Protein AF-A0AAX3NYR0-F1 (afdb_monomer_lite)

Structure (mmCIF, N/CA/C/O backbone):
data_AF-A0AAX3NYR0-F1
#
_entry.id   AF-A0AAX3NYR0-F1
#
loop_
_atom_site.group_PDB
_atom_site.id
_atom_site.type_symbol
_atom_site.label_atom_id
_atom_site.label_alt_id
_atom_site.label_comp_id
_atom_site.label_asym_id
_atom_site.label_entity_id
_atom_site.label_seq_id
_atom_site.pdbx_PDB_ins_code
_atom_site.Cartn_x
_atom_site.Cartn_y
_atom_site.Cartn_z
_atom_site.occupancy
_atom_site.B_iso_or_equiv
_atom_site.auth_seq_id
_atom_site.auth_comp_id
_atom_site.auth_asym_id
_atom_site.auth_atom_id
_atom_site.pdbx_PDB_model_num
ATOM 1 N N . MET A 1 1 ? -7.496 -9.250 -0.022 1.00 93.50 1 MET A N 1
ATOM 2 C CA . MET A 1 1 ? -6.910 -8.262 -0.955 1.00 93.50 1 MET A CA 1
ATOM 3 C C . MET A 1 1 ? -5.524 -8.670 -1.446 1.00 93.50 1 MET A C 1
ATOM 5 O O . MET A 1 1 ? -5.339 -8.700 -2.654 1.00 93.50 1 MET A O 1
ATOM 9 N N . TYR A 1 2 ? -4.588 -9.037 -0.561 1.00 95.50 2 TYR A N 1
ATOM 10 C CA . TYR A 1 2 ? -3.210 -9.423 -0.921 1.00 95.50 2 TYR A CA 1
ATOM 11 C C . TYR A 1 2 ? -3.112 -10.359 -2.140 1.00 95.50 2 TYR A C 1
ATOM 13 O O . TYR A 1 2 ? -2.572 -9.967 -3.167 1.00 95.50 2 TYR A O 1
ATOM 21 N N . LYS A 1 3 ? -3.746 -11.542 -2.082 1.00 94.56 3 LYS A N 1
ATOM 22 C CA . LYS A 1 3 ? -3.729 -12.529 -3.182 1.00 94.56 3 LYS A CA 1
ATOM 23 C C . LYS A 1 3 ? -4.285 -11.996 -4.510 1.00 94.56 3 LYS A C 1
ATOM 25 O O . LYS A 1 3 ? -3.825 -12.395 -5.574 1.00 94.56 3 LYS A O 1
ATOM 30 N N . LEU A 1 4 ? -5.270 -11.090 -4.460 1.00 94.69 4 LEU A N 1
ATOM 31 C CA . LEU A 1 4 ? -5.813 -10.460 -5.667 1.00 94.69 4 LEU A CA 1
ATOM 32 C C . LEU A 1 4 ? -4.775 -9.524 -6.290 1.00 94.69 4 LEU A C 1
ATOM 34 O O . LEU A 1 4 ? -4.538 -9.601 -7.489 1.00 94.69 4 LEU A O 1
ATOM 38 N N . LEU A 1 5 ? -4.133 -8.674 -5.485 1.00 96.44 5 LEU A N 1
ATOM 39 C CA . LEU A 1 5 ? -3.075 -7.779 -5.960 1.00 96.44 5 LEU A CA 1
ATOM 40 C C . LEU A 1 5 ? -1.870 -8.573 -6.478 1.00 96.44 5 LEU A C 1
ATOM 42 O O . LEU A 1 5 ? -1.373 -8.272 -7.557 1.00 96.44 5 LEU A O 1
ATOM 46 N N . GLU A 1 6 ? -1.465 -9.634 -5.782 1.00 96.50 6 GLU A N 1
ATOM 47 C CA . GLU A 1 6 ? -0.381 -10.524 -6.208 1.00 96.50 6 GLU A CA 1
ATOM 48 C C . GLU A 1 6 ? -0.674 -11.172 -7.573 1.00 96.50 6 GLU A C 1
ATOM 50 O O . GLU A 1 6 ? 0.165 -11.163 -8.473 1.00 96.50 6 GLU A O 1
ATOM 55 N N . SER A 1 7 ? -1.894 -11.682 -7.771 1.00 96.25 7 SER A N 1
ATOM 56 C CA . SER A 1 7 ? -2.335 -12.226 -9.061 1.00 96.25 7 SER A CA 1
ATOM 57 C C . SER A 1 7 ? -2.309 -11.170 -10.174 1.00 96.25 7 SER A C 1
ATOM 59 O O . SER A 1 7 ? -1.927 -11.472 -11.309 1.00 96.25 7 SER A O 1
ATOM 61 N N . ARG A 1 8 ? -2.654 -9.915 -9.861 1.00 95.25 8 ARG A N 1
ATOM 62 C CA . ARG A 1 8 ? -2.590 -8.800 -10.819 1.00 95.25 8 ARG A CA 1
ATOM 63 C C . ARG A 1 8 ? -1.154 -8.430 -11.182 1.00 95.25 8 ARG A C 1
ATOM 65 O O . ARG A 1 8 ? -0.910 -8.157 -12.351 1.00 95.25 8 ARG A O 1
ATOM 72 N N . ILE A 1 9 ? -0.213 -8.497 -10.237 1.00 96.12 9 ILE A N 1
ATOM 73 C CA . ILE A 1 9 ? 1.223 -8.321 -10.516 1.00 96.12 9 ILE A CA 1
ATOM 74 C C . ILE A 1 9 ? 1.696 -9.398 -11.493 1.00 96.12 9 ILE A C 1
ATOM 76 O O . ILE A 1 9 ? 2.230 -9.065 -12.545 1.00 96.12 9 ILE A O 1
ATOM 80 N N . LYS A 1 10 ? 1.407 -10.675 -11.209 1.00 96.19 10 LYS A N 1
ATOM 81 C CA . LYS A 1 10 ? 1.767 -11.800 -12.094 1.00 96.19 10 LYS A CA 1
ATOM 82 C C . LYS A 1 10 ? 1.176 -11.650 -13.499 1.00 96.19 10 LYS A C 1
ATOM 84 O O . LYS A 1 10 ? 1.835 -11.962 -14.479 1.00 96.19 10 LYS A O 1
ATOM 89 N N . SER A 1 11 ? -0.051 -11.140 -13.602 1.00 95.12 11 SER A N 1
ATOM 90 C CA . SER A 1 11 ? -0.686 -10.871 -14.901 1.00 95.12 11 SER A CA 1
ATOM 91 C C . SER A 1 11 ? 0.006 -9.729 -15.656 1.00 95.12 11 SER A C 1
ATOM 93 O O . SER A 1 11 ? 0.155 -9.799 -16.870 1.00 95.12 11 SER A O 1
ATOM 95 N N . ALA A 1 12 ? 0.434 -8.676 -14.951 1.00 94.31 12 ALA A N 1
ATOM 96 C CA . ALA A 1 12 ? 1.157 -7.557 -15.551 1.00 94.31 12 ALA A CA 1
ATOM 97 C C . ALA A 1 12 ? 2.555 -7.969 -16.041 1.00 94.31 12 ALA A C 1
ATOM 99 O O . ALA A 1 12 ? 2.975 -7.523 -17.100 1.00 94.31 12 ALA A O 1
ATOM 100 N N . GLU A 1 13 ? 3.242 -8.863 -15.322 1.00 93.38 13 GLU A N 1
ATOM 101 C CA . GLU A 1 13 ? 4.542 -9.428 -15.726 1.00 93.38 13 GLU A CA 1
ATOM 102 C C . GLU A 1 13 ? 4.486 -10.201 -17.055 1.00 93.38 13 GLU A C 1
ATOM 104 O O . GLU A 1 13 ? 5.500 -10.334 -17.731 1.00 93.38 13 GLU A O 1
ATOM 109 N N . GLN A 1 14 ? 3.310 -10.704 -17.439 1.00 94.00 14 GLN A N 1
ATOM 110 C CA . GLN A 1 14 ? 3.104 -11.455 -18.683 1.00 94.00 14 GLN A CA 1
ATOM 111 C C . GLN A 1 14 ? 2.828 -10.557 -19.899 1.00 94.00 14 GLN A C 1
ATOM 113 O O . GLN A 1 14 ? 2.676 -11.059 -21.017 1.00 94.00 14 GLN A O 1
ATOM 118 N N . LEU A 1 15 ? 2.728 -9.238 -19.710 1.00 92.19 15 LEU A N 1
ATOM 119 C CA . LEU A 1 15 ? 2.535 -8.303 -20.812 1.00 92.19 15 LEU A CA 1
ATOM 120 C C . LEU A 1 15 ? 3.812 -8.223 -21.658 1.00 92.19 15 LEU A C 1
ATOM 122 O O . LEU A 1 15 ? 4.920 -8.118 -21.141 1.00 92.19 15 LEU A O 1
ATOM 126 N N . LYS A 1 16 ? 3.639 -8.268 -22.983 1.00 88.62 16 LYS A N 1
ATOM 127 C CA . LYS A 1 16 ? 4.758 -8.279 -23.940 1.00 88.62 16 LYS A CA 1
ATOM 128 C C . LYS A 1 16 ? 5.472 -6.933 -24.052 1.00 88.62 16 LYS A C 1
ATOM 130 O O . LYS A 1 16 ? 6.649 -6.897 -24.384 1.00 88.62 16 LYS A O 1
ATOM 135 N N . ASP A 1 17 ? 4.738 -5.849 -23.828 1.00 88.94 17 ASP A N 1
ATOM 136 C CA . ASP A 1 17 ? 5.236 -4.487 -23.980 1.00 88.94 17 ASP A CA 1
ATOM 137 C C . ASP A 1 17 ? 5.644 -3.910 -22.610 1.00 88.94 17 ASP A C 1
ATOM 139 O O . ASP A 1 17 ? 4.773 -3.755 -21.741 1.00 88.94 17 ASP A O 1
ATOM 143 N N . PRO A 1 18 ? 6.931 -3.553 -22.417 1.00 89.12 18 PRO A N 1
ATOM 144 C CA . PRO A 1 18 ? 7.436 -2.938 -21.192 1.00 89.12 18 PRO A CA 1
ATOM 145 C C . PRO A 1 18 ? 6.637 -1.717 -20.726 1.00 89.12 18 PRO A C 1
ATOM 147 O O . PRO A 1 18 ? 6.380 -1.574 -19.529 1.00 89.12 18 PRO A O 1
ATOM 150 N N . ILE A 1 19 ? 6.177 -0.860 -21.641 1.00 87.56 19 ILE A N 1
ATOM 151 C CA . ILE A 1 19 ? 5.423 0.352 -21.292 1.00 87.56 19 ILE A CA 1
ATOM 152 C C . ILE A 1 19 ? 4.072 -0.027 -20.682 1.00 87.56 19 ILE A C 1
ATOM 154 O O . ILE A 1 19 ? 3.654 0.533 -19.661 1.00 87.56 19 ILE A O 1
ATOM 158 N N . HIS A 1 20 ? 3.387 -1.010 -21.270 1.00 88.88 20 HIS A N 1
ATOM 159 C CA . HIS A 1 20 ? 2.132 -1.526 -20.730 1.00 88.88 20 HIS A CA 1
ATOM 160 C C . HIS A 1 20 ? 2.330 -2.193 -19.367 1.00 88.88 20 HIS A C 1
ATOM 162 O O . HIS A 1 20 ? 1.517 -1.961 -18.466 1.00 88.88 20 HIS A O 1
ATOM 168 N N . THR A 1 21 ? 3.423 -2.938 -19.178 1.00 91.75 21 THR A N 1
ATOM 169 C CA . THR A 1 21 ? 3.802 -3.503 -17.876 1.00 91.75 21 THR A CA 1
ATOM 170 C C . THR A 1 21 ? 3.946 -2.407 -16.831 1.00 91.75 21 THR A C 1
ATOM 172 O O . THR A 1 21 ? 3.279 -2.456 -15.798 1.00 91.75 21 THR A O 1
ATOM 175 N N . ARG A 1 22 ? 4.730 -1.361 -17.104 1.00 89.25 22 ARG A N 1
ATOM 176 C CA . ARG A 1 22 ? 4.949 -0.263 -16.149 1.00 89.25 22 ARG A CA 1
ATOM 177 C C . ARG A 1 22 ? 3.658 0.472 -15.816 1.00 89.25 22 ARG A C 1
ATOM 179 O O . ARG A 1 22 ? 3.344 0.666 -14.643 1.00 89.25 22 ARG A O 1
ATOM 186 N N . ARG A 1 23 ? 2.836 0.799 -16.818 1.00 88.94 23 ARG A N 1
ATOM 187 C CA . ARG A 1 23 ? 1.512 1.415 -16.603 1.00 88.94 23 ARG A CA 1
ATOM 188 C C . ARG A 1 23 ? 0.606 0.546 -15.728 1.00 88.94 23 ARG A C 1
ATOM 190 O O . ARG A 1 23 ? -0.057 1.071 -14.830 1.00 88.94 23 ARG A O 1
ATOM 197 N N . ALA A 1 24 ? 0.584 -0.766 -15.959 1.00 92.19 24 ALA A N 1
ATOM 198 C CA . ALA A 1 24 ? -0.190 -1.702 -15.151 1.00 92.19 24 ALA A CA 1
ATOM 199 C C . ALA A 1 24 ? 0.324 -1.757 -13.705 1.00 92.19 24 ALA A C 1
ATOM 201 O O . ALA A 1 24 ? -0.469 -1.630 -12.769 1.00 92.19 24 ALA A O 1
ATOM 202 N N . ILE A 1 25 ? 1.640 -1.864 -13.513 1.00 93.94 25 ILE A N 1
ATOM 203 C CA . ILE A 1 25 ? 2.283 -1.896 -12.195 1.00 93.94 25 ILE A CA 1
ATOM 204 C C . ILE A 1 25 ? 2.021 -0.606 -11.416 1.00 93.94 25 ILE A C 1
ATOM 206 O O . ILE A 1 25 ? 1.636 -0.673 -10.250 1.00 93.94 25 ILE A O 1
ATOM 210 N N . LEU A 1 26 ? 2.094 0.560 -12.058 1.00 90.94 26 LEU A N 1
ATOM 211 C CA . LEU A 1 26 ? 1.726 1.836 -11.439 1.00 90.94 26 LEU A CA 1
ATOM 212 C C . LEU A 1 26 ? 0.252 1.897 -11.027 1.00 90.94 26 LEU A C 1
ATOM 214 O O . LEU A 1 26 ? -0.086 2.412 -9.957 1.00 90.94 26 LEU A O 1
ATOM 218 N N . GLY A 1 27 ? -0.641 1.356 -11.856 1.00 91.19 27 GLY A N 1
ATOM 219 C CA . GLY A 1 27 ? -2.051 1.215 -11.508 1.00 91.19 27 GLY A CA 1
ATOM 220 C C . GLY A 1 27 ? -2.244 0.359 -10.254 1.00 91.19 27 GLY A C 1
ATOM 221 O O . GLY A 1 27 ? -2.955 0.766 -9.333 1.00 91.19 27 GLY A O 1
ATOM 222 N N . ILE A 1 28 ? -1.575 -0.794 -10.187 1.00 95.25 28 ILE A N 1
ATOM 223 C CA . ILE A 1 28 ? -1.655 -1.716 -9.046 1.00 95.25 28 ILE A CA 1
ATOM 224 C C . ILE A 1 28 ? -1.028 -1.091 -7.792 1.00 95.25 28 ILE A C 1
ATOM 226 O O . ILE A 1 28 ? -1.615 -1.200 -6.718 1.00 95.25 28 ILE A O 1
ATOM 230 N N . TYR A 1 29 ? 0.094 -0.380 -7.922 1.00 95.12 29 TYR A N 1
ATOM 231 C CA . TYR A 1 29 ? 0.724 0.386 -6.844 1.00 95.12 29 TYR A CA 1
ATOM 232 C C . TYR A 1 29 ? -0.262 1.359 -6.191 1.00 95.12 29 TYR A C 1
ATOM 234 O O . TYR A 1 29 ? -0.474 1.313 -4.978 1.00 95.12 29 TYR A O 1
ATOM 242 N N . ARG A 1 30 ? -0.939 2.187 -6.996 1.00 92.25 30 ARG A N 1
ATOM 243 C CA . ARG A 1 30 ? -1.924 3.155 -6.486 1.00 92.25 30 ARG A CA 1
ATOM 244 C C . ARG A 1 30 ? -3.084 2.475 -5.782 1.00 92.25 30 ARG A C 1
ATOM 246 O O . ARG A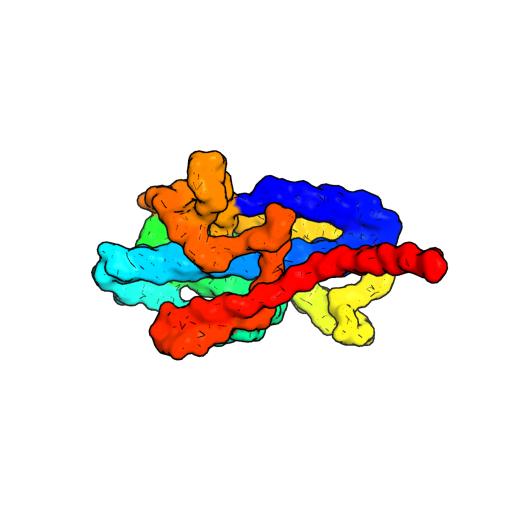 1 30 ? -3.513 2.932 -4.727 1.00 92.25 30 ARG A O 1
ATOM 253 N N . ILE A 1 31 ? -3.584 1.382 -6.351 1.00 93.50 31 ILE A N 1
ATOM 254 C CA . ILE A 1 31 ? -4.652 0.593 -5.736 1.00 93.50 31 ILE A CA 1
ATOM 255 C C . ILE A 1 31 ? -4.184 0.041 -4.384 1.00 93.50 31 ILE A C 1
ATOM 257 O O . ILE A 1 31 ? -4.881 0.220 -3.389 1.00 93.50 31 ILE A O 1
ATOM 261 N N . ALA A 1 32 ? -3.007 -0.581 -4.323 1.00 96.19 32 ALA A N 1
ATOM 262 C CA . ALA A 1 32 ? -2.463 -1.154 -3.096 1.00 96.19 32 ALA A CA 1
ATOM 263 C C . ALA A 1 32 ? -2.316 -0.094 -1.992 1.00 96.19 32 ALA A C 1
ATOM 265 O O . ALA A 1 32 ? -2.846 -0.279 -0.896 1.00 96.19 32 ALA A O 1
ATOM 266 N N . MET A 1 33 ? -1.692 1.045 -2.312 1.00 95.19 33 MET A N 1
ATOM 267 C CA . MET A 1 33 ? -1.517 2.171 -1.389 1.00 95.19 33 MET A CA 1
ATOM 268 C C . MET A 1 33 ? -2.854 2.708 -0.877 1.00 95.19 33 MET A C 1
ATOM 270 O O . MET A 1 33 ? -3.041 2.879 0.324 1.00 95.19 33 MET A O 1
ATOM 274 N N . GLN A 1 34 ? -3.816 2.950 -1.768 1.00 92.81 34 GLN A N 1
ATOM 275 C CA . GLN A 1 34 ? -5.106 3.498 -1.358 1.00 92.81 34 GLN A CA 1
ATOM 276 C C . GLN A 1 34 ? -5.912 2.522 -0.503 1.00 92.81 34 GLN A C 1
ATOM 278 O O . GLN A 1 34 ? -6.525 2.947 0.472 1.00 92.81 34 GLN A O 1
ATOM 283 N N . HIS A 1 35 ? -5.922 1.230 -0.845 1.00 93.88 35 HIS A N 1
ATOM 284 C CA . HIS A 1 35 ? -6.615 0.216 -0.044 1.00 93.88 35 HIS A CA 1
ATOM 285 C C . HIS A 1 35 ? -5.993 0.102 1.347 1.00 93.88 35 HIS A C 1
ATOM 287 O O . HIS A 1 35 ? -6.734 0.084 2.323 1.00 93.88 35 HIS A O 1
ATOM 293 N N . ALA A 1 36 ? -4.663 0.114 1.445 1.00 95.19 36 ALA A N 1
ATOM 294 C CA . ALA A 1 36 ? -3.952 0.142 2.720 1.00 95.19 36 ALA A CA 1
ATOM 295 C C . ALA A 1 36 ? -4.304 1.381 3.561 1.00 95.19 36 ALA A C 1
ATOM 297 O O . ALA A 1 36 ? -4.742 1.234 4.702 1.00 95.19 36 ALA A O 1
ATOM 298 N N . CYS A 1 37 ? -4.191 2.589 2.995 1.00 94.06 37 CYS A N 1
ATOM 299 C CA . CYS A 1 37 ? -4.513 3.825 3.712 1.00 94.06 37 CYS A CA 1
ATOM 300 C C . CYS A 1 37 ? -5.974 3.850 4.178 1.00 94.06 37 CYS A C 1
ATOM 302 O O . CYS A 1 37 ? -6.250 4.157 5.332 1.00 94.06 37 CYS A O 1
ATOM 304 N N . ILE A 1 38 ? -6.917 3.486 3.305 1.00 91.56 38 ILE A N 1
ATOM 305 C CA . ILE A 1 38 ? -8.347 3.476 3.634 1.00 91.56 38 ILE A CA 1
ATOM 306 C C . ILE A 1 38 ? -8.655 2.464 4.739 1.00 91.56 38 ILE A C 1
ATOM 308 O O . ILE A 1 38 ? -9.362 2.803 5.686 1.00 91.56 38 ILE A O 1
ATOM 312 N N . SER A 1 39 ? -8.133 1.239 4.637 1.00 93.31 39 SER A N 1
ATOM 313 C CA . SER A 1 39 ? -8.353 0.209 5.655 1.00 93.31 39 SER A CA 1
ATOM 314 C C . SER A 1 39 ? -7.789 0.617 7.010 1.00 93.31 39 SER A C 1
ATOM 316 O O . SER A 1 39 ? -8.472 0.464 8.022 1.00 93.31 39 SER A O 1
ATOM 318 N N . LEU A 1 40 ? -6.580 1.179 7.033 1.00 92.31 40 LEU A N 1
ATOM 319 C CA . LEU A 1 40 ? -5.948 1.621 8.270 1.00 92.31 40 LEU A CA 1
ATOM 320 C C . LEU A 1 40 ? -6.667 2.835 8.875 1.00 92.31 40 LEU A C 1
ATOM 322 O O . LEU A 1 40 ? -6.937 2.853 10.073 1.00 92.31 40 LEU A O 1
ATOM 326 N N . GLY A 1 41 ? -7.053 3.812 8.050 1.00 90.19 41 GLY A N 1
ATOM 327 C CA . GLY A 1 41 ? -7.813 4.984 8.486 1.00 90.19 41 GLY A CA 1
ATOM 328 C C . GLY A 1 41 ? -9.191 4.635 9.046 1.00 90.19 41 GLY A C 1
ATOM 329 O O . GLY A 1 41 ? -9.582 5.167 10.083 1.00 90.19 41 GLY A O 1
ATOM 330 N N . GLU A 1 42 ? -9.916 3.714 8.410 1.00 89.94 42 GLU A N 1
ATOM 331 C CA . GLU A 1 42 ? -11.208 3.252 8.926 1.00 89.94 42 GLU A CA 1
ATOM 332 C C . GLU A 1 42 ? -11.059 2.509 10.258 1.00 89.94 42 GLU A C 1
ATOM 334 O O . GLU A 1 42 ? -11.847 2.736 11.178 1.00 89.94 42 GLU A O 1
ATOM 339 N N . TRP A 1 43 ? -10.024 1.677 10.395 1.00 90.12 43 TRP A N 1
ATOM 340 C CA . TRP A 1 43 ? -9.738 1.012 11.662 1.00 90.12 43 TRP A CA 1
ATOM 341 C C . TRP A 1 43 ? -9.429 2.016 12.781 1.00 90.12 43 TRP A C 1
ATOM 343 O O . TRP A 1 43 ? -10.006 1.900 13.860 1.00 90.12 43 TRP A O 1
ATOM 353 N N . ILE A 1 44 ? -8.601 3.036 12.519 1.00 88.31 44 ILE A N 1
ATOM 354 C CA . ILE A 1 44 ? -8.285 4.092 13.497 1.00 88.31 44 ILE A CA 1
ATOM 355 C C . ILE A 1 44 ? -9.558 4.798 13.972 1.00 88.31 44 ILE A C 1
ATOM 357 O O . ILE A 1 44 ? -9.768 4.952 15.173 1.00 88.31 44 ILE A O 1
ATOM 361 N N . ILE A 1 45 ? -10.436 5.188 13.043 1.00 86.00 45 ILE A N 1
ATOM 362 C CA . ILE A 1 45 ? -11.708 5.844 13.381 1.00 86.00 45 ILE A CA 1
ATOM 363 C C . ILE A 1 45 ? -12.560 4.935 14.271 1.00 86.00 45 ILE A C 1
ATOM 365 O O . ILE A 1 45 ? -13.105 5.398 15.272 1.00 86.00 45 ILE A O 1
ATOM 369 N N . SER A 1 46 ? -12.657 3.646 13.937 1.00 84.69 46 SER A N 1
ATOM 370 C CA . SER A 1 46 ? -13.407 2.689 14.752 1.00 84.69 46 SER A CA 1
ATOM 371 C C . SER A 1 46 ? -12.797 2.504 16.143 1.00 84.69 46 SER A C 1
ATOM 373 O O . SER A 1 46 ? -13.543 2.394 17.112 1.00 84.69 46 SER A O 1
ATOM 375 N N . ALA A 1 47 ? -11.468 2.466 16.259 1.00 83.88 47 ALA A N 1
ATOM 376 C CA . ALA A 1 47 ? -10.780 2.320 17.540 1.00 83.88 47 ALA A CA 1
ATOM 377 C C . ALA A 1 47 ? -11.033 3.531 18.452 1.00 83.88 47 ALA A C 1
ATOM 379 O O . ALA A 1 47 ? -11.393 3.359 19.613 1.00 83.88 47 ALA A O 1
ATOM 380 N N . LEU A 1 48 ? -10.946 4.748 17.908 1.00 81.81 48 LEU A N 1
ATOM 381 C CA . LEU A 1 48 ? -11.206 5.989 18.648 1.00 81.81 48 LEU A CA 1
ATOM 382 C C . LEU A 1 48 ? -12.669 6.128 19.094 1.00 81.81 48 LEU A C 1
ATOM 384 O O . LEU A 1 48 ? -12.946 6.704 20.141 1.00 81.81 48 LEU A O 1
ATOM 388 N N . GLN A 1 49 ? -13.617 5.600 18.315 1.00 80.44 49 GLN A N 1
ATOM 389 C CA . GLN A 1 49 ? -15.036 5.603 18.689 1.00 80.44 49 GLN A CA 1
ATOM 390 C C . GLN A 1 49 ? -15.350 4.637 19.834 1.00 80.44 49 GLN A C 1
ATOM 392 O O . GLN A 1 49 ? -16.211 4.936 20.661 1.00 80.44 49 GLN A O 1
ATOM 397 N N . ASN A 1 50 ? -14.668 3.492 19.873 1.00 77.25 50 ASN A N 1
ATOM 398 C CA . ASN A 1 50 ? -14.914 2.447 20.865 1.00 77.25 50 ASN A CA 1
ATOM 399 C C . ASN A 1 50 ? -14.154 2.683 22.179 1.00 77.25 50 ASN A C 1
ATOM 401 O O . ASN A 1 50 ? -14.596 2.215 23.224 1.00 77.25 50 ASN A O 1
ATOM 405 N N . GLU A 1 51 ? -13.040 3.415 22.143 1.00 71.44 51 GLU A N 1
ATOM 406 C CA . GLU A 1 51 ? -12.163 3.640 23.293 1.00 71.44 51 GLU A CA 1
ATOM 407 C C . GLU A 1 51 ? -11.870 5.138 23.450 1.00 71.44 51 GLU A C 1
ATOM 409 O O . GLU A 1 51 ? -10.867 5.650 22.951 1.00 71.44 51 GLU A O 1
ATOM 414 N N . LYS A 1 52 ? -12.771 5.852 24.143 1.00 62.72 52 LYS A N 1
ATOM 415 C CA . LYS A 1 52 ? -12.719 7.321 24.292 1.00 62.72 52 LYS A CA 1
ATOM 416 C C . LYS A 1 52 ? -11.377 7.828 24.833 1.00 62.72 52 LYS A C 1
ATOM 418 O O . LYS A 1 52 ? -10.906 8.868 24.373 1.00 62.72 52 LYS A O 1
ATOM 423 N N . ASP A 1 53 ? -10.740 7.059 25.712 1.00 68.88 53 ASP A N 1
ATOM 424 C CA . ASP A 1 53 ? -9.467 7.396 26.363 1.00 68.88 53 ASP A CA 1
ATOM 425 C C . ASP A 1 53 ? -8.267 7.383 25.396 1.00 68.88 53 ASP A C 1
ATOM 427 O O . ASP A 1 53 ? -7.205 7.916 25.704 1.00 68.88 53 ASP A O 1
ATOM 431 N N . LYS A 1 54 ? -8.418 6.815 24.191 1.00 68.81 54 LYS A N 1
ATOM 432 C CA . LYS A 1 54 ? -7.369 6.814 23.156 1.00 68.81 54 LYS A CA 1
ATOM 433 C C . LYS A 1 54 ? -7.336 8.088 22.314 1.00 68.81 54 LYS A C 1
ATOM 435 O O . LYS A 1 54 ? -6.435 8.237 21.490 1.00 68.81 54 LYS A O 1
ATOM 440 N N . SER A 1 55 ? -8.289 9.001 22.510 1.00 68.06 55 SER A N 1
ATOM 441 C CA . SER A 1 55 ? -8.366 10.261 21.758 1.00 68.06 55 SER A CA 1
ATOM 442 C C . SER A 1 55 ? -7.108 11.114 21.933 1.00 68.06 55 SER A C 1
ATOM 444 O O . SER A 1 55 ? -6.618 11.673 20.955 1.00 68.06 55 SER A O 1
ATOM 446 N N . ASP A 1 56 ? -6.535 11.129 23.137 1.00 68.19 56 ASP A N 1
ATOM 447 C CA . ASP A 1 56 ? -5.328 11.903 23.457 1.00 68.19 56 ASP A CA 1
ATOM 448 C C . ASP A 1 56 ? -4.047 11.288 22.864 1.00 68.19 56 ASP A C 1
ATOM 450 O O . ASP A 1 56 ? -3.041 11.972 22.689 1.00 68.19 56 ASP A O 1
ATOM 454 N N . LEU A 1 57 ? -4.084 9.999 22.506 1.00 69.75 57 LEU A N 1
ATOM 455 C CA . LEU A 1 57 ? -2.972 9.278 21.876 1.00 69.75 57 LEU A CA 1
ATOM 456 C C . LEU A 1 57 ? -2.975 9.419 20.345 1.00 69.75 57 LEU A C 1
ATOM 458 O O . LEU A 1 57 ? -2.029 9.008 19.670 1.00 69.75 57 LEU A O 1
ATOM 462 N N . TYR A 1 58 ? -4.038 9.982 19.768 1.00 74.81 58 TYR A N 1
ATOM 463 C CA . TYR A 1 58 ? -4.165 10.123 18.327 1.00 74.81 58 TYR A CA 1
ATOM 464 C C . TYR A 1 58 ? -3.264 11.236 17.783 1.00 74.81 58 TYR A C 1
ATOM 466 O O . TYR A 1 58 ? -3.442 12.421 18.061 1.00 74.81 58 TYR A O 1
ATOM 474 N N . THR A 1 59 ? -2.332 10.864 16.907 1.00 71.19 59 THR A N 1
ATOM 475 C CA . THR A 1 59 ? -1.591 11.834 16.098 1.00 71.19 59 THR A CA 1
ATOM 476 C C . THR A 1 59 ? -2.444 12.270 14.913 1.00 71.19 59 THR A C 1
ATOM 478 O O . THR A 1 59 ? -2.948 11.433 14.160 1.00 71.19 59 THR A O 1
ATOM 481 N N . ASN A 1 60 ? -2.599 13.585 14.739 1.00 72.25 60 ASN A N 1
ATOM 482 C CA . ASN A 1 60 ? -3.460 14.145 13.706 1.00 72.25 60 ASN A CA 1
ATOM 483 C C . ASN A 1 60 ? -2.967 13.758 12.300 1.00 72.25 60 ASN A C 1
ATOM 485 O O . ASN A 1 60 ? -1.885 14.163 11.872 1.00 72.25 60 ASN A O 1
ATOM 489 N N . VAL A 1 61 ? -3.773 12.975 11.584 1.00 75.25 61 VAL A N 1
ATOM 490 C CA . VAL A 1 61 ? -3.532 12.606 10.186 1.00 75.25 61 VAL A CA 1
ATOM 491 C C . VAL A 1 61 ? -4.071 13.704 9.281 1.00 75.25 61 VAL A C 1
ATOM 493 O O . VAL A 1 61 ? -5.223 14.130 9.416 1.00 75.25 61 VAL A O 1
ATOM 496 N N . ASP A 1 62 ? -3.271 14.131 8.307 1.00 73.75 62 ASP A N 1
ATOM 497 C CA . ASP A 1 62 ? -3.723 15.106 7.322 1.00 73.75 62 ASP A CA 1
ATOM 498 C C . ASP A 1 62 ? -4.732 14.462 6.361 1.00 73.75 62 ASP A C 1
ATOM 500 O O . ASP A 1 62 ? -4.402 13.863 5.336 1.00 73.75 62 ASP A O 1
ATOM 504 N N . THR A 1 63 ? -6.012 14.597 6.705 1.00 69.62 63 THR A N 1
ATOM 505 C CA . THR A 1 63 ? -7.111 14.036 5.911 1.00 69.62 63 THR A CA 1
ATOM 506 C C . THR A 1 63 ? -7.230 14.650 4.514 1.00 69.62 63 THR A C 1
ATOM 508 O O . THR A 1 63 ? -7.913 14.074 3.664 1.00 69.62 63 THR A O 1
ATOM 511 N N . THR A 1 64 ? -6.562 15.775 4.229 1.00 70.88 64 THR A N 1
ATOM 512 C CA . THR A 1 64 ? -6.544 16.355 2.879 1.00 70.88 64 THR A CA 1
ATOM 513 C C . THR A 1 64 ? -5.782 15.473 1.887 1.00 70.88 64 THR A C 1
ATOM 515 O O . THR A 1 64 ? -6.133 15.451 0.705 1.00 70.88 64 THR A O 1
ATOM 518 N N . LEU A 1 65 ? -4.848 14.640 2.364 1.00 75.12 65 LEU A N 1
ATOM 519 C CA . LEU A 1 65 ? -4.089 13.686 1.544 1.00 75.12 65 LEU A CA 1
ATOM 520 C C . LEU A 1 65 ? -4.984 12.612 0.896 1.00 75.12 65 LEU A C 1
ATOM 522 O O . LEU A 1 65 ? -4.633 12.056 -0.143 1.00 75.12 65 LEU A O 1
ATOM 526 N N . TYR A 1 66 ? -6.176 12.362 1.449 1.00 72.00 66 TYR A N 1
ATOM 527 C CA . TYR A 1 66 ? -7.190 11.495 0.835 1.00 72.00 66 TYR A CA 1
ATOM 528 C C . TYR A 1 66 ? -7.915 12.148 -0.354 1.00 72.00 66 TYR A C 1
ATOM 530 O O . TYR A 1 66 ? -8.483 11.444 -1.194 1.00 72.00 66 TYR A O 1
ATOM 538 N N . LEU A 1 67 ? -7.951 13.483 -0.420 1.00 68.19 67 LEU A N 1
ATOM 539 C CA . LEU A 1 67 ? -8.742 14.227 -1.406 1.00 68.19 67 LEU A CA 1
ATOM 540 C C . LEU A 1 67 ? -8.058 14.265 -2.777 1.00 68.19 67 LEU A C 1
ATOM 542 O O . LEU A 1 67 ? -8.740 14.261 -3.803 1.00 68.19 67 LEU A O 1
ATOM 546 N N . GLN A 1 68 ? -6.724 14.297 -2.784 1.00 70.88 68 GLN A N 1
ATOM 547 C CA . GLN A 1 68 ? -5.888 14.333 -3.984 1.00 70.88 68 GLN A CA 1
ATOM 548 C C . GLN A 1 68 ? -4.727 13.338 -3.838 1.00 70.88 68 GLN A C 1
ATOM 550 O O . GLN A 1 68 ? -3.606 13.728 -3.508 1.00 70.88 68 GLN A O 1
ATOM 555 N N . PRO A 1 69 ? -4.986 12.035 -4.043 1.00 71.75 69 PRO A N 1
ATOM 556 C CA . PRO A 1 69 ? -3.987 11.001 -3.815 1.00 71.75 69 PRO A CA 1
ATOM 557 C C . PRO A 1 69 ? -2.935 10.999 -4.935 1.00 71.75 69 PRO A C 1
ATOM 559 O O . PRO A 1 69 ? -3.070 10.283 -5.928 1.00 71.75 69 PRO A O 1
ATOM 562 N N . ALA A 1 70 ? -1.892 11.812 -4.777 1.00 83.06 70 ALA A N 1
ATOM 563 C CA . ALA A 1 70 ? -0.633 11.672 -5.504 1.00 83.06 70 ALA A CA 1
ATOM 564 C C . ALA A 1 70 ? 0.240 10.592 -4.844 1.00 83.06 70 ALA A C 1
ATOM 566 O O . ALA A 1 70 ? 0.110 10.346 -3.645 1.00 83.06 70 ALA A O 1
ATOM 567 N N . ASP A 1 71 ? 1.149 9.972 -5.603 1.00 84.31 71 ASP A N 1
ATOM 568 C CA . ASP A 1 71 ? 1.965 8.850 -5.114 1.00 84.31 71 ASP A CA 1
ATOM 569 C C . ASP A 1 71 ? 2.774 9.253 -3.855 1.00 84.31 71 ASP A C 1
ATOM 571 O O . ASP A 1 71 ? 2.693 8.583 -2.828 1.00 84.31 71 ASP A O 1
ATOM 575 N N . GLY A 1 72 ? 3.430 10.423 -3.868 1.00 86.25 72 GLY A N 1
ATOM 576 C CA . GLY A 1 72 ? 4.126 10.975 -2.693 1.00 86.25 72 GLY A CA 1
ATOM 577 C C . GLY A 1 72 ? 3.208 11.273 -1.496 1.00 86.25 72 GLY A C 1
ATOM 578 O O . GLY A 1 72 ? 3.542 10.959 -0.353 1.00 86.25 72 GLY A O 1
ATOM 579 N N . SER A 1 73 ? 2.012 11.814 -1.750 1.00 87.75 73 SER A N 1
ATOM 580 C CA . SER A 1 73 ? 1.015 12.092 -0.706 1.00 87.75 73 SER A CA 1
ATOM 581 C C . SER A 1 73 ? 0.471 10.815 -0.065 1.00 87.75 73 SER A C 1
ATOM 583 O O . SER A 1 73 ? 0.219 10.798 1.138 1.00 87.75 73 SER A O 1
ATOM 585 N N . LEU A 1 74 ? 0.319 9.735 -0.839 1.00 91.38 74 LEU A N 1
ATOM 586 C CA . LEU A 1 74 ? -0.102 8.429 -0.331 1.00 91.38 74 LEU A CA 1
ATOM 587 C C . LEU A 1 74 ? 0.961 7.795 0.567 1.00 91.38 74 LEU A C 1
ATOM 589 O O . LEU A 1 74 ? 0.597 7.195 1.574 1.00 91.38 74 LEU A O 1
ATOM 593 N N . ILE A 1 75 ? 2.249 7.948 0.239 1.00 94.50 75 ILE A N 1
ATOM 594 C CA . ILE A 1 75 ? 3.348 7.485 1.101 1.00 94.50 75 ILE A CA 1
ATOM 595 C C . ILE A 1 75 ? 3.299 8.228 2.437 1.00 94.50 75 ILE A C 1
ATOM 597 O O . ILE A 1 75 ? 3.221 7.590 3.483 1.00 94.50 75 ILE A O 1
ATOM 601 N N . LYS A 1 76 ? 3.239 9.567 2.401 1.00 92.50 76 LYS A N 1
ATOM 602 C CA . LYS A 1 76 ? 3.136 10.397 3.611 1.00 92.50 76 LYS A CA 1
ATOM 603 C C . LYS A 1 76 ? 1.922 10.019 4.463 1.00 92.50 76 LYS A C 1
ATOM 605 O O . LYS A 1 76 ? 2.035 9.900 5.680 1.00 92.50 76 LYS A O 1
ATOM 610 N N . LEU A 1 77 ? 0.770 9.819 3.825 1.00 92.00 77 LEU A N 1
ATOM 611 C CA . LEU A 1 77 ? -0.458 9.413 4.498 1.00 92.00 77 LEU A CA 1
ATOM 612 C C . LEU A 1 77 ? -0.310 8.041 5.165 1.00 92.00 77 LEU A C 1
ATOM 614 O O . LEU A 1 77 ? -0.695 7.888 6.320 1.00 92.00 77 LEU A O 1
ATOM 618 N N . LEU A 1 78 ? 0.265 7.060 4.467 1.00 94.81 78 LEU A N 1
ATOM 619 C CA . LEU A 1 78 ? 0.490 5.731 5.025 1.00 94.81 78 LEU A CA 1
ATOM 620 C C . LEU A 1 78 ? 1.413 5.790 6.249 1.00 94.81 78 LEU A C 1
ATOM 622 O O . LEU A 1 78 ? 1.071 5.212 7.277 1.00 94.81 78 LEU A O 1
ATOM 626 N N . THR A 1 79 ? 2.518 6.540 6.176 1.00 94.69 79 THR A N 1
ATOM 627 C CA . THR A 1 79 ? 3.427 6.755 7.314 1.00 94.69 79 THR A CA 1
ATOM 628 C C . THR A 1 79 ? 2.683 7.347 8.513 1.00 94.69 79 THR A C 1
ATOM 630 O O . THR A 1 79 ? 2.780 6.813 9.617 1.00 94.69 79 THR A O 1
ATOM 633 N N . GLN A 1 80 ? 1.887 8.405 8.307 1.00 92.50 80 GLN A N 1
ATOM 634 C CA . GLN A 1 80 ? 1.092 9.022 9.378 1.00 92.50 80 GLN A CA 1
ATOM 635 C C . GLN A 1 80 ? 0.107 8.031 10.006 1.00 92.50 80 GLN A C 1
ATOM 637 O O . GLN A 1 80 ? 0.018 7.939 11.226 1.00 92.50 80 GLN A O 1
ATOM 642 N N . LEU A 1 81 ? -0.602 7.255 9.183 1.00 93.56 81 LEU A N 1
ATOM 643 C CA . LEU A 1 81 ? -1.565 6.266 9.662 1.00 93.56 81 LEU A CA 1
ATOM 644 C C . LEU A 1 81 ? -0.893 5.131 10.443 1.00 93.56 81 LEU A C 1
ATOM 646 O O . LEU A 1 81 ? -1.449 4.692 11.444 1.00 93.56 81 LEU A O 1
ATOM 650 N N . MET A 1 82 ? 0.286 4.664 10.021 1.00 94.44 82 MET A N 1
ATOM 651 C CA . MET A 1 82 ? 1.037 3.635 10.750 1.00 94.44 82 MET A CA 1
ATOM 652 C C . MET A 1 82 ? 1.443 4.128 12.141 1.00 94.44 82 MET A C 1
ATOM 654 O O . MET A 1 82 ? 1.229 3.411 13.116 1.00 94.44 82 MET A O 1
ATOM 658 N N . VAL A 1 83 ? 1.952 5.362 12.252 1.00 92.88 83 VAL A N 1
ATOM 659 C CA . VAL A 1 83 ? 2.296 5.977 13.549 1.00 92.88 83 VAL A CA 1
ATOM 660 C C . VAL A 1 83 ? 1.055 6.104 14.431 1.00 92.88 83 VAL A C 1
ATOM 662 O O . VAL A 1 83 ? 1.061 5.646 15.573 1.00 92.88 83 VAL A O 1
ATOM 665 N N . SER A 1 84 ? -0.037 6.662 13.898 1.00 89.88 84 SER A N 1
ATOM 666 C CA . SER A 1 84 ? -1.290 6.790 14.647 1.00 89.88 84 SER A CA 1
ATOM 667 C C . SER A 1 84 ? -1.821 5.428 15.094 1.00 89.88 84 SER A C 1
ATOM 669 O O . SER A 1 84 ? -2.339 5.318 16.202 1.00 89.88 84 SER A O 1
ATOM 671 N N . ALA A 1 85 ? -1.672 4.384 14.274 1.00 90.94 85 ALA A N 1
ATOM 672 C CA . ALA A 1 85 ? -2.101 3.040 14.630 1.00 90.94 85 ALA A CA 1
ATOM 673 C C . ALA A 1 85 ? -1.293 2.441 15.787 1.00 90.94 85 ALA A C 1
ATOM 675 O O . ALA A 1 85 ? -1.886 1.837 16.684 1.00 90.94 85 ALA A O 1
ATOM 676 N N . GLU A 1 86 ? 0.030 2.632 15.806 1.00 91.56 86 GLU A N 1
ATOM 677 C CA . GLU A 1 86 ? 0.863 2.196 16.932 1.00 91.56 86 GLU A CA 1
ATOM 678 C C . GLU A 1 86 ? 0.495 2.929 18.225 1.00 91.56 86 GLU A C 1
ATOM 680 O O . GLU A 1 86 ? 0.298 2.277 19.254 1.00 91.56 86 GLU A O 1
ATOM 685 N N . ASN A 1 87 ? 0.300 4.249 18.161 1.00 89.19 87 ASN A N 1
ATOM 686 C CA . ASN A 1 87 ? -0.031 5.067 19.331 1.00 89.19 87 ASN A CA 1
ATOM 687 C C . ASN A 1 87 ? -1.367 4.676 19.979 1.00 89.19 87 ASN A C 1
ATOM 689 O O . ASN A 1 87 ? -1.479 4.669 21.202 1.00 89.19 87 ASN A O 1
ATOM 693 N N . ILE A 1 88 ? -2.368 4.284 19.184 1.00 86.75 88 ILE A N 1
ATOM 694 C CA . ILE A 1 88 ? -3.681 3.851 19.697 1.00 86.75 88 ILE A CA 1
ATOM 695 C C . ILE A 1 88 ? -3.745 2.340 19.998 1.00 86.75 88 ILE A C 1
ATOM 697 O O . ILE A 1 88 ? -4.820 1.787 20.260 1.00 86.75 88 ILE A O 1
ATOM 701 N N . GLY A 1 89 ? -2.596 1.657 19.990 1.00 86.56 89 GLY A N 1
ATOM 702 C CA . GLY A 1 89 ? -2.436 0.324 20.569 1.00 86.56 89 GLY A CA 1
ATOM 703 C C . GLY A 1 89 ? -2.264 -0.830 19.582 1.00 86.56 89 GLY A C 1
ATOM 704 O O . GLY A 1 89 ? -2.203 -1.978 20.027 1.00 86.56 89 GLY A O 1
ATOM 705 N N . TRP A 1 90 ? -2.142 -0.587 18.273 1.00 91.25 90 TRP A N 1
ATOM 706 C CA . TRP A 1 90 ? -1.741 -1.644 17.341 1.00 91.25 90 TRP A CA 1
ATOM 707 C C . TRP A 1 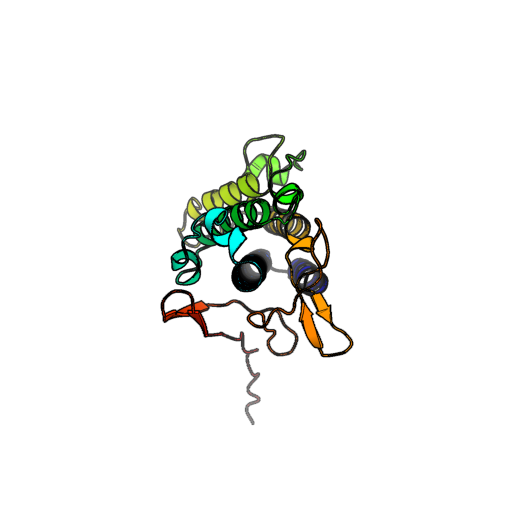90 ? -0.230 -1.845 17.405 1.00 91.25 90 TRP A C 1
ATOM 709 O O . TRP A 1 90 ? 0.551 -1.227 16.682 1.00 91.25 90 TRP A O 1
ATOM 719 N N . LYS A 1 91 ? 0.198 -2.778 18.255 1.00 89.81 91 LYS A N 1
ATOM 720 C CA . LYS A 1 91 ? 1.619 -3.065 18.460 1.00 89.81 91 LYS A CA 1
ATOM 721 C C . LYS A 1 91 ? 2.273 -3.516 17.157 1.00 89.81 91 LYS A C 1
ATOM 723 O O . LYS A 1 91 ? 1.831 -4.487 16.541 1.00 89.81 91 LYS A O 1
ATOM 728 N N . SER A 1 92 ? 3.380 -2.861 16.802 1.00 89.44 92 SER A N 1
ATOM 729 C CA . SER A 1 92 ? 4.185 -3.176 15.613 1.00 89.44 92 SER A CA 1
ATOM 730 C C . SER A 1 92 ? 3.449 -2.993 14.278 1.00 89.44 92 SER A C 1
ATOM 732 O O . SER A 1 92 ? 3.790 -3.677 13.310 1.00 89.44 92 SER A O 1
ATOM 734 N N . ALA A 1 93 ? 2.458 -2.095 14.202 1.00 89.69 93 ALA A N 1
ATOM 735 C CA . ALA A 1 93 ? 1.754 -1.791 12.954 1.00 89.69 93 ALA A CA 1
ATOM 736 C C . ALA A 1 93 ? 2.711 -1.343 11.836 1.00 89.69 93 ALA A C 1
ATOM 738 O O . ALA A 1 93 ? 2.525 -1.731 10.688 1.00 89.69 93 ALA A O 1
ATOM 739 N N . GLY A 1 94 ? 3.765 -0.593 12.149 1.00 91.25 94 GLY A N 1
ATOM 740 C CA . GLY A 1 94 ? 4.743 -0.123 11.171 1.00 91.25 94 GLY A CA 1
ATOM 741 C C . GLY A 1 94 ? 6.022 -0.955 11.097 1.00 91.25 94 GLY A C 1
ATOM 742 O O . GLY A 1 94 ? 6.916 -0.616 10.323 1.00 91.25 94 GLY A O 1
ATOM 743 N N . ARG A 1 95 ? 6.149 -2.056 11.857 1.00 92.94 95 ARG A N 1
ATOM 744 C CA . ARG A 1 95 ? 7.412 -2.816 11.952 1.00 92.94 95 ARG A CA 1
ATOM 745 C C . ARG A 1 95 ? 7.946 -3.230 10.582 1.00 92.94 95 ARG A C 1
ATOM 747 O O . ARG A 1 95 ? 9.098 -2.947 10.274 1.00 92.94 95 ARG A O 1
ATOM 754 N N . THR A 1 96 ? 7.133 -3.881 9.755 1.00 91.62 96 THR A N 1
ATOM 755 C CA . THR A 1 96 ? 7.532 -4.320 8.404 1.00 91.62 96 THR A CA 1
ATOM 756 C C . THR A 1 96 ? 7.807 -3.150 7.461 1.00 91.62 96 THR A C 1
ATOM 758 O O . THR A 1 96 ? 8.614 -3.283 6.547 1.00 91.62 96 THR A O 1
ATOM 761 N N . PHE A 1 97 ? 7.175 -1.999 7.697 1.00 93.44 97 PHE A N 1
ATOM 762 C CA . PHE A 1 97 ? 7.340 -0.787 6.902 1.00 93.44 97 PHE A CA 1
ATOM 763 C C . PHE A 1 97 ? 8.686 -0.098 7.203 1.00 93.44 97 PHE A C 1
ATOM 765 O O . PHE A 1 97 ? 9.428 0.264 6.290 1.00 93.44 97 PHE A O 1
ATOM 772 N N . TRP A 1 98 ? 9.074 0.015 8.475 1.00 95.62 98 TRP A N 1
ATOM 773 C CA . TRP A 1 98 ? 10.307 0.712 8.867 1.00 95.62 98 TRP A CA 1
ATOM 774 C C . TRP A 1 98 ? 11.533 -0.184 9.053 1.00 95.62 98 TRP A C 1
ATOM 776 O O . TRP A 1 98 ? 12.643 0.336 9.178 1.00 95.62 98 TRP A O 1
ATOM 786 N N . THR A 1 99 ? 11.376 -1.511 9.024 1.00 95.62 99 THR A N 1
ATOM 787 C CA . THR A 1 99 ? 12.518 -2.435 9.087 1.00 95.62 99 THR A CA 1
ATOM 788 C C . THR A 1 99 ? 13.426 -2.241 7.874 1.00 95.62 99 THR A C 1
ATOM 790 O O . THR A 1 99 ? 12.989 -2.318 6.726 1.00 95.62 99 THR A O 1
ATOM 793 N N . GLN A 1 100 ? 14.715 -2.011 8.126 1.00 96.25 100 GLN A N 1
ATOM 794 C CA . GLN A 1 100 ? 15.715 -1.964 7.067 1.00 96.25 100 GLN A CA 1
ATOM 795 C C . GLN A 1 100 ? 16.020 -3.374 6.561 1.00 96.25 100 GLN A C 1
ATOM 797 O O . GLN A 1 100 ? 16.282 -4.286 7.343 1.00 96.25 100 GLN A O 1
ATOM 802 N N . SER A 1 101 ? 16.045 -3.533 5.242 1.00 94.81 101 SER A N 1
ATOM 803 C CA . SER A 1 101 ? 16.411 -4.784 4.579 1.00 94.81 101 SER A CA 1
ATOM 804 C C . SER A 1 101 ? 17.572 -4.561 3.617 1.00 94.81 101 SER A C 1
ATOM 806 O O . SER A 1 101 ? 17.785 -3.452 3.122 1.00 94.81 101 SER A O 1
ATOM 808 N N . VAL A 1 102 ? 18.352 -5.616 3.375 1.00 96.88 102 VAL A N 1
ATOM 809 C CA . VAL A 1 102 ? 19.366 -5.613 2.314 1.00 96.88 102 VAL A CA 1
ATOM 810 C C . VAL A 1 102 ? 18.647 -5.603 0.972 1.00 96.88 102 VAL A C 1
ATOM 812 O O . VAL A 1 102 ? 17.777 -6.437 0.723 1.00 96.88 102 VAL A O 1
ATOM 815 N N . LEU A 1 103 ? 19.013 -4.657 0.112 1.00 95.81 103 LEU A N 1
ATOM 816 C CA . LEU A 1 103 ? 18.348 -4.464 -1.171 1.00 95.81 103 LEU A CA 1
ATOM 817 C C . LEU A 1 103 ? 18.979 -5.327 -2.276 1.00 95.81 103 LEU A C 1
ATOM 819 O O . LEU A 1 103 ? 20.204 -5.506 -2.264 1.00 95.81 103 LEU A O 1
ATOM 823 N N . PRO A 1 104 ? 18.194 -5.820 -3.252 1.00 94.88 104 PRO A N 1
ATOM 824 C CA . PRO A 1 104 ? 18.703 -6.356 -4.515 1.00 94.88 104 PRO A CA 1
ATOM 825 C C . PRO A 1 104 ? 19.284 -5.237 -5.395 1.00 94.88 104 PRO A C 1
ATOM 827 O O . PRO A 1 104 ? 19.053 -4.054 -5.136 1.00 94.88 104 PRO A O 1
ATOM 830 N N . ALA A 1 105 ? 20.057 -5.600 -6.422 1.00 91.38 105 ALA A N 1
ATOM 831 C CA . ALA A 1 105 ? 20.835 -4.659 -7.234 1.00 91.38 105 ALA A CA 1
ATOM 832 C C . ALA A 1 105 ? 19.983 -3.530 -7.843 1.00 91.38 105 ALA A C 1
ATOM 834 O O . ALA A 1 105 ? 20.374 -2.363 -7.796 1.00 91.38 105 ALA A O 1
ATOM 835 N N . GLU A 1 106 ? 18.792 -3.859 -8.330 1.00 91.25 106 GLU A N 1
ATOM 836 C CA . GLU A 1 106 ? 17.831 -2.938 -8.936 1.00 91.25 106 GLU A CA 1
ATOM 837 C C . GLU A 1 106 ? 17.385 -1.864 -7.935 1.00 91.25 106 GLU A C 1
ATOM 839 O O . GLU A 1 106 ? 17.428 -0.667 -8.220 1.00 91.25 106 GLU A O 1
ATOM 844 N N . LEU A 1 107 ? 17.036 -2.276 -6.712 1.00 93.50 107 LEU A N 1
ATOM 845 C CA . LEU A 1 107 ? 16.617 -1.348 -5.661 1.00 93.50 107 LEU A CA 1
ATOM 846 C C . LEU A 1 107 ? 17.798 -0.564 -5.072 1.00 93.50 107 LEU A C 1
ATOM 848 O O . LEU A 1 107 ? 17.606 0.565 -4.620 1.00 93.50 107 LEU A O 1
ATOM 852 N N . ARG A 1 108 ? 19.027 -1.099 -5.112 1.00 94.56 108 ARG A N 1
ATOM 853 C CA . ARG A 1 108 ? 20.238 -0.325 -4.774 1.00 94.56 108 ARG A CA 1
ATOM 854 C C . ARG A 1 108 ? 20.475 0.795 -5.776 1.00 94.56 108 ARG A C 1
ATOM 856 O O . ARG A 1 108 ? 20.737 1.917 -5.355 1.00 94.56 108 ARG A O 1
ATOM 863 N N . LYS A 1 109 ? 20.335 0.510 -7.077 1.00 91.00 109 LYS A N 1
ATOM 864 C CA . LYS A 1 109 ? 20.432 1.520 -8.142 1.00 91.00 109 LYS A CA 1
ATOM 865 C C . LYS A 1 109 ? 19.387 2.619 -7.943 1.00 91.00 109 LYS A C 1
ATOM 867 O O . LYS A 1 109 ? 19.725 3.791 -8.030 1.00 91.00 109 LYS A O 1
ATOM 872 N N . LEU A 1 110 ? 18.152 2.241 -7.606 1.00 91.31 110 LEU A N 1
ATOM 873 C CA . LEU A 1 110 ? 17.064 3.188 -7.354 1.00 91.31 110 LEU A CA 1
ATOM 874 C C . LEU A 1 110 ? 17.297 4.066 -6.110 1.00 91.31 110 LEU A C 1
ATOM 876 O O . LEU A 1 110 ? 16.980 5.253 -6.113 1.00 91.31 110 LEU A O 1
ATOM 880 N N . THR A 1 111 ? 17.793 3.483 -5.018 1.00 93.31 111 THR A N 1
ATOM 881 C CA . THR A 1 111 ? 17.862 4.165 -3.711 1.00 93.31 111 THR A CA 1
ATOM 882 C C . THR A 1 111 ? 19.210 4.811 -3.404 1.00 93.31 111 THR A C 1
ATOM 884 O O . THR A 1 111 ? 19.283 5.640 -2.495 1.00 93.31 111 THR A O 1
ATOM 887 N N . GLY A 1 112 ? 20.273 4.421 -4.110 1.00 93.81 112 GLY A N 1
ATOM 888 C CA . GLY A 1 112 ? 21.648 4.842 -3.838 1.00 93.81 112 GLY A CA 1
ATOM 889 C C . GLY A 1 112 ? 22.260 4.226 -2.572 1.00 93.81 112 GLY A C 1
ATOM 890 O O . GLY A 1 112 ? 23.277 4.715 -2.091 1.00 93.81 112 GLY A O 1
ATOM 891 N N . THR A 1 113 ? 21.657 3.180 -1.994 1.00 95.44 113 THR A N 1
ATOM 892 C CA . THR A 1 113 ? 22.121 2.538 -0.748 1.00 95.44 113 THR A CA 1
ATOM 893 C C . THR A 1 113 ? 21.999 1.014 -0.810 1.00 95.44 113 THR A C 1
ATOM 895 O O . THR A 1 113 ? 21.191 0.469 -1.556 1.00 95.44 113 THR A O 1
ATOM 898 N N . SER A 1 114 ? 22.793 0.301 -0.006 1.00 95.44 114 SER A N 1
ATOM 899 C CA . SER A 1 114 ? 22.743 -1.164 0.122 1.00 95.44 114 SER A CA 1
ATOM 900 C C . SER A 1 114 ? 21.620 -1.665 1.037 1.00 95.44 114 SER A C 1
ATOM 902 O O . SER A 1 114 ? 21.198 -2.820 0.914 1.00 95.44 114 SER A O 1
ATOM 904 N N . LYS A 1 115 ? 21.132 -0.810 1.944 1.00 97.38 115 LYS A N 1
ATOM 905 C CA . LYS A 1 115 ? 20.046 -1.097 2.888 1.00 97.38 115 LYS A CA 1
ATOM 906 C C . LYS A 1 115 ? 19.060 0.063 2.943 1.00 97.38 115 LYS A C 1
ATOM 908 O O . LYS A 1 115 ? 19.471 1.220 3.037 1.00 97.38 115 LYS A O 1
ATOM 913 N N . ALA A 1 116 ? 17.771 -0.255 2.938 1.00 97.06 116 ALA A N 1
ATOM 914 C CA . ALA A 1 116 ? 16.699 0.718 3.121 1.00 97.06 116 ALA A CA 1
ATOM 915 C C . ALA A 1 116 ? 15.449 0.058 3.718 1.00 97.06 116 ALA A C 1
ATOM 917 O O . ALA A 1 116 ? 15.285 -1.163 3.662 1.00 97.06 116 ALA A O 1
ATOM 918 N N . ASN A 1 117 ? 14.574 0.881 4.290 1.00 97.62 117 ASN A N 1
ATOM 919 C CA . ASN A 1 117 ? 13.204 0.497 4.621 1.00 97.62 117 ASN A CA 1
ATOM 920 C C . ASN A 1 117 ? 12.270 0.773 3.426 1.00 97.62 117 ASN A C 1
ATOM 922 O O . ASN A 1 117 ? 12.695 1.378 2.434 1.00 97.62 117 ASN A O 1
ATOM 926 N N . ILE A 1 118 ? 11.005 0.338 3.498 1.00 97.12 118 ILE A N 1
ATOM 927 C CA . ILE A 1 118 ? 10.095 0.503 2.354 1.00 97.12 118 ILE A CA 1
ATOM 928 C C . ILE A 1 118 ? 9.799 1.973 2.075 1.00 97.12 118 ILE A C 1
ATOM 930 O O . ILE A 1 118 ? 9.764 2.368 0.918 1.00 97.12 118 ILE A O 1
ATOM 934 N N . GLU A 1 119 ? 9.679 2.805 3.108 1.00 96.81 119 GLU A N 1
ATOM 935 C CA . GLU A 1 119 ? 9.434 4.240 2.952 1.00 96.81 119 GLU A CA 1
ATOM 936 C C . GLU A 1 119 ? 10.484 4.904 2.054 1.00 96.81 119 GLU A C 1
ATOM 938 O O . GLU A 1 119 ? 10.138 5.578 1.083 1.00 96.81 119 GLU A O 1
ATOM 943 N N . LYS A 1 120 ? 11.771 4.642 2.308 1.00 96.56 120 LYS A N 1
ATOM 944 C CA . LYS A 1 120 ? 12.872 5.150 1.485 1.00 96.56 120 LYS A CA 1
ATOM 945 C C . LYS A 1 120 ? 12.807 4.619 0.051 1.00 96.56 120 LYS A C 1
ATOM 947 O O . LYS A 1 120 ? 13.018 5.400 -0.872 1.00 96.56 120 LYS A O 1
ATOM 952 N N . ILE A 1 121 ? 12.493 3.334 -0.144 1.00 97.06 121 ILE A N 1
ATOM 953 C CA . ILE A 1 121 ? 12.327 2.738 -1.483 1.00 97.06 121 ILE A CA 1
ATOM 954 C C . ILE A 1 121 ? 11.203 3.448 -2.247 1.00 97.06 121 ILE A C 1
ATOM 956 O O . ILE A 1 121 ? 11.395 3.831 -3.399 1.00 97.06 121 ILE A O 1
ATOM 960 N N . LEU A 1 122 ? 10.050 3.665 -1.609 1.00 96.81 122 LEU A N 1
ATOM 961 C CA . LEU A 1 122 ? 8.890 4.311 -2.223 1.00 96.81 122 LEU A CA 1
ATOM 962 C C . LEU A 1 122 ? 9.152 5.783 -2.559 1.00 96.81 122 LEU A C 1
ATOM 964 O O . LEU A 1 122 ? 8.769 6.240 -3.634 1.00 96.81 122 LEU A O 1
ATOM 968 N N . LEU A 1 123 ? 9.815 6.524 -1.668 1.00 95.25 123 LEU A N 1
ATOM 969 C CA . LEU A 1 123 ? 10.186 7.918 -1.921 1.00 95.25 123 LEU A CA 1
ATOM 970 C C . LEU A 1 123 ? 11.188 8.024 -3.076 1.00 95.25 123 LEU A C 1
ATOM 972 O O . LEU A 1 123 ? 10.997 8.843 -3.972 1.00 95.25 123 LEU A O 1
ATOM 976 N N . SER A 1 124 ? 12.209 7.162 -3.104 1.00 94.25 124 SER A N 1
ATOM 977 C CA . SER A 1 124 ? 13.148 7.082 -4.228 1.00 94.25 124 SER A CA 1
ATOM 978 C C . SER A 1 124 ? 12.444 6.721 -5.538 1.00 94.25 124 SER A C 1
ATOM 980 O O . SER A 1 124 ? 12.737 7.328 -6.562 1.00 94.25 124 SER A O 1
ATOM 982 N N . PHE A 1 125 ? 11.479 5.798 -5.504 1.00 92.88 125 PHE A N 1
ATOM 983 C CA . PHE A 1 125 ? 10.665 5.429 -6.664 1.00 92.88 125 PHE A CA 1
ATOM 984 C C . PHE A 1 125 ? 9.864 6.608 -7.228 1.00 92.88 125 PHE A C 1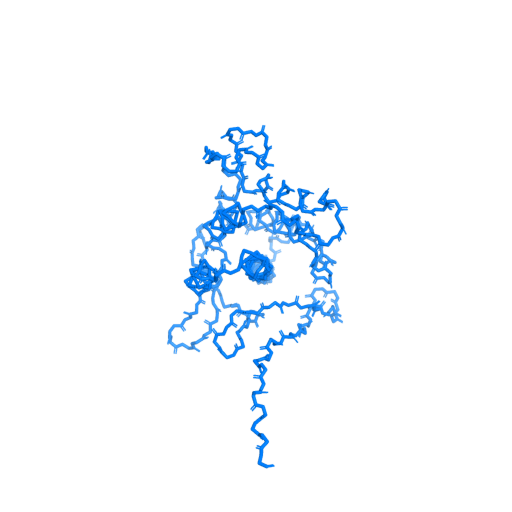
ATOM 986 O O . PHE A 1 125 ? 9.860 6.839 -8.435 1.00 92.88 125 PHE A O 1
ATOM 993 N N . VAL A 1 126 ? 9.202 7.378 -6.362 1.00 91.19 126 VAL A N 1
ATOM 994 C CA . VAL A 1 126 ? 8.430 8.557 -6.781 1.00 91.19 126 VAL A CA 1
ATOM 995 C C . VAL A 1 126 ? 9.342 9.655 -7.324 1.00 91.19 126 VAL A C 1
ATOM 997 O O . VAL A 1 126 ? 9.035 10.215 -8.372 1.00 91.19 126 VAL A O 1
ATOM 1000 N N . ASN A 1 127 ? 10.464 9.937 -6.658 1.00 89.31 127 ASN A N 1
ATOM 1001 C CA . ASN A 1 127 ? 11.409 10.963 -7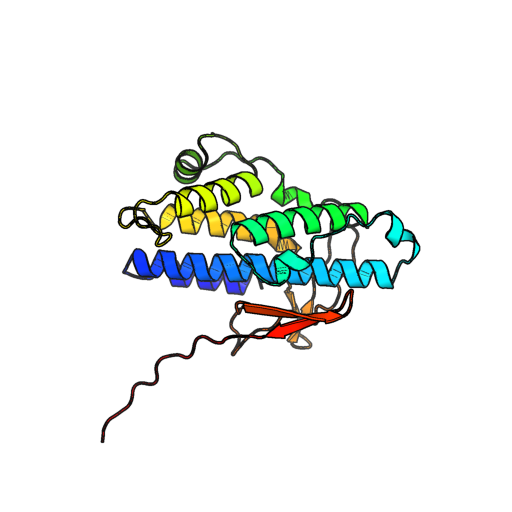.106 1.00 89.31 127 ASN A CA 1
ATOM 1002 C C . ASN A 1 127 ? 12.010 10.611 -8.467 1.00 89.31 127 ASN A C 1
ATOM 1004 O O . ASN A 1 127 ? 11.913 11.404 -9.393 1.00 89.31 127 ASN A O 1
ATOM 1008 N N . ASN A 1 128 ? 12.514 9.384 -8.625 1.00 86.38 128 ASN A N 1
ATOM 1009 C CA . ASN A 1 128 ? 13.075 8.917 -9.890 1.00 86.38 128 ASN A CA 1
ATOM 1010 C C . ASN A 1 128 ? 12.077 9.043 -11.056 1.00 86.38 128 ASN A C 1
ATOM 1012 O O . ASN A 1 128 ? 12.456 9.447 -12.151 1.00 86.38 128 ASN A O 1
ATOM 1016 N N . ARG A 1 129 ? 10.788 8.774 -10.812 1.00 84.06 129 ARG A N 1
ATOM 1017 C CA . ARG A 1 129 ? 9.736 8.970 -11.818 1.00 84.06 129 ARG A CA 1
ATOM 1018 C C . ARG A 1 129 ? 9.448 10.439 -12.113 1.00 84.06 129 ARG A C 1
ATOM 1020 O O . ARG A 1 129 ? 9.187 10.771 -13.265 1.00 84.06 129 ARG A O 1
ATOM 1027 N N . ASN A 1 130 ? 9.476 11.308 -11.110 1.00 78.94 130 ASN A N 1
ATOM 1028 C CA . ASN A 1 130 ? 9.259 12.742 -11.308 1.00 78.94 130 ASN A CA 1
ATOM 1029 C C . ASN A 1 130 ? 10.435 13.417 -12.033 1.00 78.94 130 ASN A C 1
ATOM 1031 O O . ASN A 1 130 ? 10.207 14.371 -12.769 1.00 78.94 130 ASN A O 1
ATOM 1035 N N . ASP A 1 131 ? 11.651 12.894 -11.864 1.00 70.69 131 ASP A N 1
ATOM 1036 C CA . ASP A 1 131 ? 12.883 13.421 -12.466 1.00 70.69 131 ASP A CA 1
ATOM 1037 C C . ASP A 1 131 ? 13.123 12.912 -13.906 1.00 70.69 131 ASP A C 1
ATOM 1039 O O . ASP A 1 131 ? 14.061 13.346 -14.574 1.00 70.69 131 ASP A O 1
ATOM 1043 N N . SER A 1 132 ? 12.295 11.984 -14.406 1.00 62.50 132 SER A N 1
ATOM 1044 C CA . SER A 1 132 ? 12.428 11.451 -15.769 1.00 62.50 132 SER A CA 1
ATOM 1045 C C . SER A 1 132 ? 12.076 12.501 -16.844 1.00 62.50 132 SER A C 1
ATOM 1047 O O . SER A 1 132 ? 11.058 13.189 -16.759 1.00 62.50 132 SER A O 1
ATOM 1049 N N . VAL A 1 133 ? 12.955 12.608 -17.853 1.00 46.97 133 VAL A N 1
ATOM 1050 C CA . VAL A 1 133 ? 13.197 13.758 -18.763 1.00 46.97 133 VAL A CA 1
ATOM 1051 C C . VAL A 1 133 ? 11.971 14.302 -19.519 1.00 46.97 133 VAL A C 1
ATOM 1053 O O . VAL A 1 133 ? 11.989 15.453 -19.944 1.00 46.97 133 VAL A O 1
ATOM 1056 N N . GLU A 1 134 ? 10.874 13.553 -19.637 1.00 50.22 134 GLU A N 1
ATOM 1057 C CA . GLU A 1 134 ? 9.675 14.006 -20.362 1.00 50.22 134 GLU A CA 1
ATOM 1058 C C . GLU A 1 134 ? 8.529 14.522 -19.476 1.00 50.22 134 GLU A C 1
ATOM 1060 O O . GLU A 1 134 ? 7.478 14.909 -19.984 1.00 50.22 134 GLU A O 1
ATOM 1065 N N . GLY A 1 135 ? 8.646 14.501 -18.143 1.00 44.12 135 GLY A N 1
ATOM 1066 C CA . GLY A 1 135 ? 7.535 14.913 -17.265 1.00 44.12 135 GLY A CA 1
ATOM 1067 C C . GLY A 1 135 ? 6.271 14.033 -17.384 1.00 44.12 135 GLY A C 1
ATOM 1068 O O . GLY A 1 135 ? 5.233 14.341 -16.794 1.00 44.12 135 GLY A O 1
ATOM 1069 N N . HIS A 1 136 ? 6.350 12.913 -18.114 1.00 45.53 136 HIS A N 1
ATOM 1070 C CA . HIS A 1 136 ? 5.274 11.938 -18.322 1.00 45.53 136 HIS A CA 1
ATOM 1071 C C . HIS A 1 136 ? 5.330 10.736 -17.354 1.00 45.53 136 HIS A C 1
ATOM 1073 O O . HIS A 1 136 ? 4.426 9.895 -17.350 1.00 45.53 136 HIS A O 1
ATOM 1079 N N . GLY A 1 137 ? 6.322 10.691 -16.455 1.00 52.81 137 GLY A N 1
ATOM 1080 C CA . GLY A 1 137 ? 6.345 9.803 -15.285 1.00 52.81 137 GLY A CA 1
ATOM 1081 C C . GLY A 1 137 ? 6.779 8.354 -15.538 1.00 52.81 137 GLY A C 1
ATOM 1082 O O . GLY A 1 137 ? 6.551 7.512 -14.659 1.00 52.81 137 GLY A O 1
ATOM 1083 N N . LEU A 1 138 ? 7.357 8.079 -16.712 1.00 53.81 138 LEU A N 1
ATOM 1084 C CA . LEU A 1 138 ? 8.004 6.834 -17.137 1.00 53.81 138 LEU A CA 1
ATOM 1085 C C . LEU A 1 138 ? 9.139 7.214 -18.110 1.00 53.81 138 LEU A C 1
ATOM 1087 O O . LEU A 1 138 ? 8.843 7.820 -19.131 1.00 53.81 138 LEU A O 1
ATOM 1091 N N . ALA A 1 139 ? 10.406 6.889 -17.826 1.00 53.47 139 ALA A N 1
ATOM 1092 C CA . ALA A 1 139 ? 11.476 7.037 -18.825 1.00 53.47 139 ALA A CA 1
ATOM 1093 C C . ALA A 1 139 ? 11.412 5.876 -19.829 1.00 53.47 139 ALA A C 1
ATOM 1095 O O . ALA A 1 139 ? 11.359 4.726 -19.395 1.00 53.47 139 ALA A O 1
ATOM 1096 N N . ASP A 1 140 ? 11.426 6.137 -21.135 1.00 51.28 140 ASP A N 1
ATOM 1097 C CA . ASP A 1 140 ? 11.231 5.108 -22.175 1.00 51.28 140 ASP A CA 1
ATOM 1098 C C . ASP A 1 140 ? 12.279 3.974 -22.170 1.00 51.28 140 ASP A C 1
ATOM 1100 O O . ASP A 1 140 ? 12.026 2.898 -22.707 1.00 51.28 140 ASP A O 1
ATOM 1104 N N . GLU A 1 141 ? 13.417 4.163 -21.495 1.00 56.72 141 GLU A N 1
ATOM 1105 C CA . GLU A 1 141 ? 14.516 3.187 -21.420 1.00 56.72 141 GLU A CA 1
ATOM 1106 C C . GLU A 1 141 ? 14.556 2.351 -20.122 1.00 56.72 141 GLU A C 1
ATOM 1108 O O . GLU A 1 141 ? 15.438 1.507 -19.948 1.00 56.72 14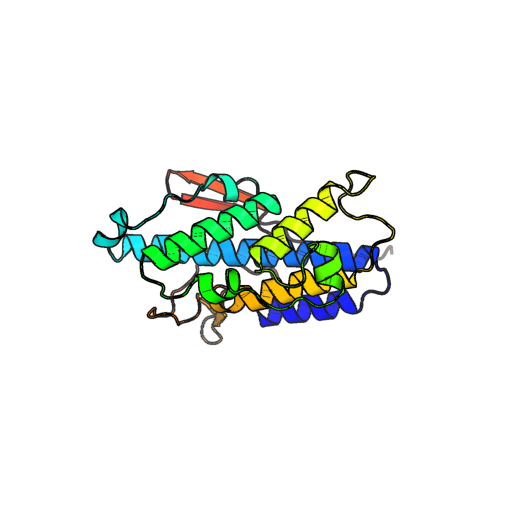1 GLU A O 1
ATOM 1113 N N . ASP A 1 142 ? 13.620 2.550 -19.189 1.00 63.41 142 ASP A N 1
ATOM 1114 C CA . ASP A 1 142 ? 13.650 1.852 -17.897 1.00 63.41 142 ASP A CA 1
ATOM 1115 C C . ASP A 1 142 ? 13.047 0.437 -17.955 1.00 63.41 142 ASP A C 1
ATOM 1117 O O . ASP A 1 142 ? 11.888 0.228 -18.325 1.00 63.41 142 ASP A O 1
ATOM 1121 N N . ASP A 1 143 ? 13.824 -0.532 -17.465 1.00 76.94 143 ASP A N 1
ATOM 1122 C CA . ASP A 1 143 ? 13.416 -1.921 -17.244 1.00 76.94 143 ASP A CA 1
ATOM 1123 C C . ASP A 1 143 ? 12.260 -2.014 -16.210 1.00 76.94 143 ASP A C 1
ATOM 1125 O O . ASP A 1 143 ? 12.455 -1.645 -15.040 1.00 76.94 143 ASP A O 1
ATOM 1129 N N . PRO A 1 144 ? 11.080 -2.576 -16.575 1.00 89.25 144 PRO A N 1
ATOM 1130 C CA . PRO A 1 144 ? 9.939 -2.754 -15.669 1.00 89.25 144 PRO A CA 1
ATOM 1131 C C . PRO A 1 144 ? 10.248 -3.565 -14.406 1.00 89.25 144 PRO A C 1
ATOM 1133 O O . PRO A 1 144 ? 9.465 -3.539 -13.450 1.00 89.25 144 PRO A O 1
ATOM 1136 N N . ARG A 1 145 ? 11.362 -4.310 -14.373 1.00 90.44 145 ARG A N 1
ATOM 1137 C CA . ARG A 1 145 ? 11.785 -5.091 -13.202 1.00 90.44 145 ARG A CA 1
ATOM 1138 C C . ARG A 1 145 ? 11.869 -4.250 -11.934 1.00 90.44 145 ARG A C 1
ATOM 1140 O O . ARG A 1 145 ? 11.462 -4.733 -10.878 1.00 90.44 145 ARG A O 1
ATOM 1147 N N . THR A 1 146 ? 12.338 -3.005 -12.024 1.00 91.75 146 THR A N 1
ATOM 1148 C CA . THR A 1 146 ? 12.427 -2.123 -10.849 1.00 91.75 146 THR A CA 1
ATOM 1149 C C . THR A 1 146 ? 11.033 -1.783 -10.321 1.00 91.75 146 THR A C 1
ATOM 1151 O O . THR A 1 146 ? 10.783 -1.958 -9.128 1.00 91.75 146 THR A O 1
ATOM 1154 N N . ASP A 1 147 ? 10.101 -1.389 -11.196 1.00 93.31 147 ASP A N 1
ATOM 1155 C CA . ASP A 1 147 ? 8.706 -1.102 -10.832 1.00 93.31 147 ASP A CA 1
ATOM 1156 C C . ASP A 1 147 ? 8.040 -2.320 -10.158 1.00 93.31 147 ASP A C 1
ATOM 1158 O O . ASP A 1 147 ? 7.392 -2.204 -9.112 1.00 93.31 147 ASP A O 1
ATOM 1162 N N . ILE A 1 148 ? 8.229 -3.511 -10.738 1.00 95.50 148 ILE A N 1
ATOM 1163 C CA . ILE A 1 148 ? 7.694 -4.777 -10.217 1.00 95.50 148 ILE A CA 1
ATOM 1164 C C . ILE A 1 148 ? 8.265 -5.079 -8.828 1.00 95.50 148 ILE A C 1
ATOM 1166 O O . ILE A 1 148 ? 7.514 -5.439 -7.917 1.00 95.50 148 ILE A O 1
ATOM 1170 N N . LEU A 1 149 ? 9.582 -4.939 -8.648 1.00 95.75 149 LEU A N 1
ATOM 1171 C CA . LEU A 1 149 ? 10.244 -5.186 -7.367 1.00 95.75 149 LEU A CA 1
ATOM 1172 C C . LEU A 1 149 ? 9.764 -4.216 -6.290 1.00 95.75 149 LEU A C 1
ATOM 1174 O O . LEU A 1 149 ? 9.436 -4.664 -5.191 1.00 95.75 149 LEU A O 1
ATOM 1178 N N . VAL A 1 150 ? 9.648 -2.923 -6.605 1.00 96.19 150 VAL A N 1
ATOM 1179 C CA . VAL A 1 150 ? 9.084 -1.920 -5.688 1.00 96.19 150 VAL A CA 1
ATOM 1180 C C . VAL A 1 150 ? 7.685 -2.336 -5.243 1.00 96.19 150 VAL A C 1
ATOM 1182 O O . VAL A 1 150 ? 7.391 -2.338 -4.046 1.00 96.19 150 VAL A O 1
ATOM 1185 N N . LEU A 1 151 ? 6.827 -2.746 -6.179 1.00 96.69 151 LEU A N 1
ATOM 1186 C CA . LEU A 1 151 ? 5.463 -3.155 -5.860 1.00 96.69 151 LEU A CA 1
ATOM 1187 C C . LEU A 1 151 ? 5.405 -4.445 -5.027 1.00 96.69 151 LEU A C 1
ATOM 1189 O O . LEU A 1 151 ? 4.590 -4.535 -4.109 1.00 96.69 151 LEU A O 1
ATOM 1193 N N . LYS A 1 152 ? 6.268 -5.430 -5.296 1.00 96.62 152 LYS A N 1
ATOM 1194 C CA . LYS A 1 152 ? 6.366 -6.656 -4.483 1.00 96.62 152 LYS A CA 1
ATOM 1195 C C . LYS A 1 152 ? 6.802 -6.345 -3.051 1.00 96.62 152 LYS A C 1
ATOM 1197 O O . LYS A 1 152 ? 6.181 -6.835 -2.109 1.00 96.62 152 LYS A O 1
ATOM 1202 N N . TYR A 1 153 ? 7.813 -5.492 -2.888 1.00 96.62 153 TYR A N 1
ATOM 1203 C CA . TYR A 1 153 ? 8.275 -5.028 -1.579 1.00 96.62 153 TYR A CA 1
ATOM 1204 C C . TYR A 1 153 ? 7.184 -4.249 -0.835 1.00 96.62 153 TYR A C 1
ATOM 1206 O O . TYR A 1 153 ? 6.946 -4.507 0.346 1.00 96.62 153 TYR A O 1
ATOM 1214 N N . LEU A 1 154 ? 6.469 -3.354 -1.529 1.00 97.19 154 LEU A N 1
ATOM 1215 C CA . LEU A 1 154 ? 5.316 -2.659 -0.965 1.00 97.19 154 LEU A CA 1
ATOM 1216 C C . LEU A 1 154 ? 4.288 -3.670 -0.466 1.00 97.19 154 LEU A C 1
ATOM 1218 O O . LEU A 1 154 ? 3.928 -3.626 0.707 1.00 97.19 154 LEU A O 1
ATOM 1222 N N . LEU A 1 155 ? 3.839 -4.579 -1.336 1.00 97.31 155 LEU A N 1
ATOM 1223 C CA . LEU A 1 155 ? 2.751 -5.509 -1.047 1.00 97.31 155 LEU A CA 1
ATOM 1224 C C . LEU A 1 155 ? 3.065 -6.401 0.160 1.00 97.31 155 LEU A C 1
ATOM 1226 O O . LEU A 1 155 ? 2.201 -6.581 1.016 1.00 97.31 155 LEU A O 1
ATOM 1230 N N . ALA A 1 156 ? 4.300 -6.898 0.255 1.00 95.56 156 ALA A N 1
ATOM 1231 C CA . ALA A 1 156 ? 4.774 -7.649 1.414 1.00 95.56 156 ALA A CA 1
ATOM 1232 C C . ALA A 1 156 ? 4.788 -6.793 2.692 1.00 95.56 156 ALA A C 1
ATOM 1234 O O . ALA A 1 156 ? 4.378 -7.255 3.753 1.00 95.56 156 ALA A O 1
ATOM 1235 N N . SER A 1 157 ? 5.205 -5.526 2.600 1.00 95.44 157 SER A N 1
ATOM 1236 C CA . SER A 1 157 ? 5.285 -4.643 3.769 1.00 95.44 157 SER A CA 1
ATOM 1237 C C . SER A 1 157 ? 3.927 -4.236 4.348 1.00 95.44 157 SER A C 1
ATOM 1239 O O . SER A 1 157 ? 3.865 -3.924 5.534 1.00 95.44 157 SER A O 1
ATOM 1241 N N . ILE A 1 158 ? 2.857 -4.240 3.541 1.00 95.38 158 ILE A N 1
ATOM 1242 C CA . ILE A 1 158 ? 1.505 -3.796 3.932 1.00 95.38 158 ILE A CA 1
ATOM 1243 C C . ILE A 1 158 ? 0.500 -4.947 4.077 1.00 95.38 158 ILE A C 1
ATOM 1245 O O . ILE A 1 158 ? -0.688 -4.698 4.275 1.00 95.38 158 ILE A O 1
ATOM 1249 N N . GLU A 1 159 ? 0.927 -6.204 3.950 1.00 94.94 159 GLU A N 1
ATOM 1250 C CA . GLU A 1 159 ? 0.025 -7.364 3.947 1.00 94.94 159 GLU A CA 1
ATOM 1251 C C . GLU A 1 159 ? -0.921 -7.383 5.157 1.00 94.94 159 GLU A C 1
ATOM 1253 O O . GLU A 1 159 ? -2.125 -7.596 5.012 1.00 94.94 159 GLU A O 1
ATOM 1258 N N . HIS A 1 160 ? -0.392 -7.087 6.342 1.00 92.19 160 HIS A N 1
ATOM 1259 C CA . HIS A 1 160 ? -1.108 -7.112 7.619 1.00 92.19 160 HIS A CA 1
ATOM 1260 C C . HIS A 1 160 ? -2.129 -5.979 7.796 1.00 92.19 160 HIS A C 1
ATOM 1262 O O . HIS A 1 160 ? -2.956 -6.049 8.713 1.00 92.19 160 HIS A O 1
ATOM 1268 N N . ILE A 1 161 ? -2.086 -4.952 6.943 1.00 93.62 161 ILE A N 1
ATOM 1269 C CA . ILE A 1 161 ? -3.060 -3.850 6.919 1.00 93.62 161 ILE A CA 1
ATOM 1270 C C . ILE A 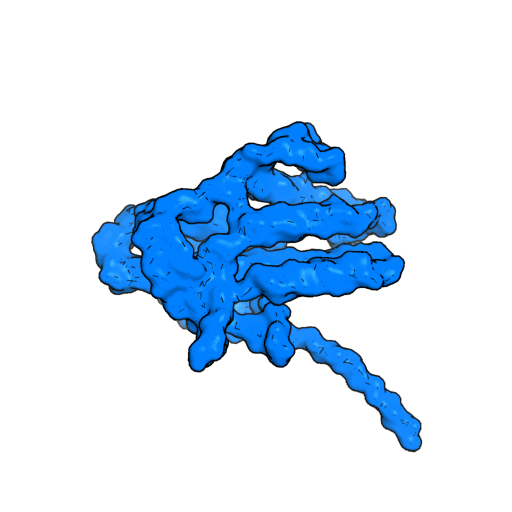1 161 ? -3.991 -3.902 5.704 1.00 93.62 161 ILE A C 1
ATOM 1272 O O . ILE A 1 161 ? -4.967 -3.152 5.642 1.00 93.62 161 ILE A O 1
ATOM 1276 N N . LEU A 1 162 ? -3.727 -4.789 4.741 1.00 94.81 162 LEU A N 1
ATOM 1277 C CA . LEU A 1 162 ? -4.613 -5.001 3.606 1.00 94.81 162 LEU A CA 1
ATOM 1278 C C . LEU A 1 162 ? -5.850 -5.803 4.026 1.00 94.81 162 LEU A C 1
ATOM 1280 O O . LEU A 1 162 ? -5.732 -6.808 4.728 1.00 94.81 162 LEU A O 1
ATOM 1284 N N . PRO A 1 163 ? -7.049 -5.434 3.547 1.00 94.19 163 PRO A N 1
ATOM 1285 C CA . PRO A 1 163 ? -8.264 -6.092 3.987 1.00 94.19 163 PRO A CA 1
ATOM 1286 C C . PRO A 1 163 ? -8.365 -7.517 3.425 1.00 94.19 163 PRO A C 1
ATOM 1288 O O . PRO A 1 163 ? -8.056 -7.796 2.257 1.00 94.19 163 PRO A O 1
ATOM 1291 N N . ILE A 1 164 ? -8.835 -8.439 4.252 1.00 94.31 164 ILE A N 1
ATOM 1292 C CA . ILE A 1 164 ? -9.230 -9.793 3.869 1.00 94.31 164 ILE A CA 1
ATOM 1293 C C . ILE A 1 164 ? -10.702 -9.793 3.460 1.00 94.31 164 ILE A C 1
ATOM 1295 O O . ILE A 1 164 ? -11.489 -8.997 3.960 1.00 94.31 164 ILE A O 1
ATOM 1299 N N . ILE A 1 165 ? -11.047 -10.654 2.505 1.00 92.06 165 ILE A N 1
ATOM 1300 C CA . ILE A 1 165 ? -12.434 -10.870 2.087 1.00 92.06 165 ILE A CA 1
ATOM 1301 C C . ILE A 1 165 ? -12.886 -12.121 2.821 1.00 92.06 165 ILE A C 1
ATOM 1303 O O . ILE A 1 165 ? -12.270 -13.177 2.647 1.00 92.06 165 ILE A O 1
ATOM 1307 N N . SER A 1 166 ? -13.899 -11.981 3.663 1.00 90.12 166 SER A N 1
ATOM 1308 C CA . SER A 1 166 ? -14.521 -13.102 4.353 1.00 90.12 166 SER A CA 1
ATOM 1309 C C . SER A 1 166 ? -15.227 -13.998 3.337 1.00 90.12 166 SER A C 1
ATOM 1311 O O . SER A 1 166 ? -15.876 -13.518 2.406 1.00 90.12 166 SER A O 1
ATOM 1313 N N . LYS A 1 167 ? -15.058 -15.314 3.485 1.00 86.62 167 LYS A N 1
ATOM 1314 C CA . LYS A 1 167 ? -15.731 -16.295 2.623 1.00 86.62 167 LYS A CA 1
ATOM 1315 C C . LYS A 1 167 ? -17.193 -16.496 3.012 1.00 86.62 167 LYS A C 1
ATOM 1317 O O . LYS A 1 167 ? -17.959 -16.958 2.175 1.00 86.62 167 LYS A O 1
ATOM 1322 N N . ASP A 1 168 ? -17.546 -16.147 4.244 1.00 86.62 168 ASP A N 1
ATOM 1323 C CA . ASP A 1 168 ? -18.848 -16.461 4.825 1.00 86.62 168 ASP A CA 1
ATOM 1324 C C . ASP A 1 168 ? -19.900 -15.424 4.415 1.00 86.62 168 ASP A C 1
ATOM 1326 O O . ASP A 1 168 ? -21.018 -15.777 4.054 1.00 86.62 168 ASP A O 1
ATOM 1330 N N . ASP A 1 169 ? -19.525 -14.142 4.413 1.00 88.06 169 ASP A N 1
ATOM 1331 C CA . ASP A 1 169 ? -20.423 -13.016 4.122 1.00 88.06 169 ASP A CA 1
ATOM 1332 C C . ASP A 1 169 ? -19.948 -12.120 2.963 1.00 88.06 169 ASP A C 1
ATOM 1334 O O . ASP A 1 169 ? -20.647 -11.188 2.570 1.00 88.06 169 ASP A O 1
ATOM 1338 N N . GLY A 1 170 ? -18.772 -12.392 2.382 1.00 86.25 170 GLY A N 1
ATOM 1339 C CA . GLY A 1 170 ? -18.205 -11.600 1.284 1.00 86.25 170 GLY A CA 1
ATOM 1340 C C . GLY A 1 170 ? -17.718 -10.208 1.699 1.00 86.25 170 GLY A C 1
ATOM 1341 O O . GLY A 1 170 ? -17.334 -9.406 0.842 1.00 86.25 170 GLY A O 1
ATOM 1342 N N . GLU A 1 171 ? -17.725 -9.905 2.996 1.00 92.19 171 GLU A N 1
ATOM 1343 C CA . GLU A 1 171 ? -17.394 -8.590 3.530 1.00 92.19 171 GLU A CA 1
ATOM 1344 C C . GLU A 1 171 ? -15.887 -8.421 3.734 1.00 92.19 171 GLU A C 1
ATOM 1346 O O . GLU A 1 171 ? -15.110 -9.381 3.803 1.00 92.19 171 GLU A O 1
ATOM 1351 N N . PHE A 1 172 ? -15.455 -7.164 3.822 1.00 94.00 172 PHE A N 1
ATOM 1352 C CA . PHE A 1 172 ? -14.053 -6.836 4.048 1.00 94.00 172 PHE A CA 1
ATOM 1353 C C . PHE A 1 172 ? -13.774 -6.715 5.534 1.00 94.00 172 PHE A C 1
ATOM 1355 O O . PHE A 1 172 ? -14.509 -6.057 6.265 1.00 94.00 172 PHE A O 1
ATOM 1362 N N . TYR A 1 173 ? -12.654 -7.279 5.957 1.00 94.19 173 TYR A N 1
ATOM 1363 C CA . TYR A 1 173 ? -12.168 -7.173 7.320 1.00 94.19 173 TYR A CA 1
ATOM 1364 C C . TYR A 1 173 ? -10.706 -6.772 7.317 1.00 94.19 173 TYR A C 1
ATOM 1366 O O . TYR A 1 173 ? -9.935 -7.199 6.460 1.00 94.19 173 TYR A O 1
ATOM 1374 N N . ILE A 1 174 ? -10.291 -5.971 8.287 1.00 92.19 174 ILE A N 1
ATOM 1375 C CA . ILE A 1 174 ? -8.869 -5.818 8.565 1.00 92.19 174 ILE A CA 1
ATOM 1376 C C . ILE A 1 174 ? -8.384 -7.103 9.270 1.00 92.19 174 ILE A C 1
ATOM 1378 O O . ILE A 1 174 ? -9.129 -7.629 10.105 1.00 92.19 174 ILE A O 1
ATOM 1382 N N . PRO A 1 175 ? -7.187 -7.647 8.958 1.00 90.75 175 PRO A N 1
ATOM 1383 C CA . PRO A 1 175 ? -6.686 -8.887 9.577 1.00 90.75 175 PRO A CA 1
ATOM 1384 C C . PRO A 1 175 ? -6.688 -8.832 11.114 1.00 90.75 175 PRO A C 1
ATOM 1386 O O . PRO A 1 175 ? -6.834 -7.760 11.674 1.00 90.75 175 PRO A O 1
ATOM 1389 N N . ALA A 1 176 ? -6.525 -9.936 11.838 1.00 88.94 176 ALA A N 1
ATOM 1390 C CA . ALA A 1 176 ? -6.171 -9.857 13.265 1.00 88.94 176 ALA A CA 1
ATOM 1391 C C . ALA A 1 176 ? -4.640 -9.740 13.417 1.00 88.94 176 ALA A C 1
ATOM 1393 O O . ALA A 1 176 ? -3.907 -10.129 12.508 1.00 88.94 176 ALA A O 1
ATOM 1394 N N . GLY A 1 177 ? -4.139 -9.218 14.541 1.00 84.38 177 GLY A N 1
ATOM 1395 C CA . GLY A 1 177 ? -2.692 -9.179 14.816 1.00 84.38 177 GLY A CA 1
ATOM 1396 C C . GLY A 1 177 ? -2.221 -7.958 15.608 1.00 84.38 177 GLY A C 1
ATOM 1397 O O . GLY A 1 177 ? -2.910 -6.949 15.686 1.00 84.38 177 GLY A O 1
ATOM 1398 N N . GLY A 1 178 ? -1.039 -8.040 16.226 1.00 77.31 178 GLY A N 1
ATOM 1399 C CA . GLY A 1 178 ? -0.492 -6.920 17.010 1.00 77.31 178 GLY A CA 1
ATOM 1400 C C . GLY A 1 178 ? -1.340 -6.544 18.233 1.00 77.31 178 GLY A C 1
ATOM 1401 O O . GLY A 1 178 ? -1.368 -5.382 18.624 1.00 77.31 178 GLY A O 1
ATOM 1402 N N . GLY A 1 179 ? -2.054 -7.516 18.816 1.00 75.69 179 GLY A N 1
ATOM 1403 C CA . GLY A 1 179 ? -2.935 -7.312 19.972 1.00 75.69 179 GLY A CA 1
ATOM 1404 C C . GLY A 1 179 ? -4.368 -6.881 19.639 1.00 75.69 179 GLY A C 1
ATOM 1405 O O . GLY A 1 179 ? -5.136 -6.636 20.562 1.00 75.69 179 GLY A O 1
ATOM 1406 N N . ARG A 1 180 ? -4.750 -6.808 18.355 1.00 82.31 180 ARG A N 1
ATOM 1407 C CA . ARG A 1 180 ? -6.111 -6.433 17.932 1.00 82.31 180 ARG A CA 1
ATOM 1408 C C . ARG A 1 180 ? -6.936 -7.619 17.432 1.00 82.31 180 ARG A C 1
ATOM 1410 O O . ARG A 1 180 ? -6.402 -8.554 16.826 1.00 82.31 180 ARG A O 1
ATOM 1417 N N . ILE A 1 181 ? -8.250 -7.505 17.602 1.00 83.56 181 ILE A N 1
ATOM 1418 C CA . ILE A 1 181 ? -9.236 -8.351 16.926 1.00 83.56 181 ILE A CA 1
ATOM 1419 C C . ILE A 1 181 ? -9.481 -7.861 15.493 1.00 83.56 181 ILE A C 1
ATOM 1421 O O . ILE A 1 181 ? -9.237 -6.698 15.160 1.00 83.56 181 ILE A O 1
ATOM 1425 N N . SER A 1 182 ? -9.959 -8.759 14.635 1.00 87.38 182 SER A N 1
ATOM 1426 C CA . SER A 1 182 ? -10.394 -8.389 13.289 1.00 87.38 182 SER A CA 1
ATOM 1427 C C . SER A 1 182 ? -11.619 -7.468 13.355 1.00 87.38 182 SER A C 1
ATOM 1429 O O . SER A 1 182 ? -12.470 -7.621 14.230 1.00 87.38 182 SER A O 1
ATOM 1431 N N . GLY A 1 183 ? -11.705 -6.503 12.438 1.00 88.31 183 GLY A N 1
ATOM 1432 C CA . GLY A 1 183 ? -12.795 -5.528 12.378 1.00 88.31 183 GLY A CA 1
ATOM 1433 C C . GLY A 1 183 ? -13.291 -5.331 10.951 1.00 88.31 183 GLY A C 1
ATOM 1434 O O . GLY A 1 183 ? -12.496 -5.355 10.010 1.00 88.31 183 GLY A O 1
ATOM 1435 N N . LYS A 1 184 ? -14.605 -5.150 10.784 1.00 92.25 184 LYS A N 1
ATOM 1436 C CA . LYS A 1 184 ? -15.234 -4.957 9.471 1.00 92.25 184 LYS A CA 1
ATOM 1437 C C . LYS A 1 184 ? -14.819 -3.614 8.857 1.00 92.25 184 LYS A C 1
ATOM 1439 O O . LYS A 1 184 ? -14.849 -2.590 9.532 1.00 92.25 184 LYS A O 1
ATOM 1444 N N . ILE A 1 185 ? -14.484 -3.628 7.569 1.00 92.12 185 ILE A N 1
ATOM 1445 C CA . ILE A 1 185 ? -14.108 -2.476 6.746 1.00 92.12 185 ILE A CA 1
ATOM 1446 C C . ILE A 1 185 ? -15.227 -2.216 5.737 1.00 92.12 185 ILE A C 1
ATOM 1448 O O . ILE A 1 185 ? -15.477 -2.999 4.823 1.00 92.12 185 ILE A O 1
ATOM 1452 N N . LYS A 1 186 ? -15.908 -1.089 5.888 1.00 89.88 186 LYS A N 1
ATOM 1453 C CA . LYS A 1 186 ? -17.064 -0.676 5.092 1.00 89.88 186 LYS A CA 1
ATOM 1454 C C . LYS A 1 186 ? -16.691 0.241 3.942 1.00 89.88 186 LYS A C 1
ATOM 1456 O O . LYS A 1 186 ? -17.556 0.484 3.108 1.00 89.88 186 LYS A O 1
ATOM 1461 N N . THR A 1 187 ? -15.474 0.760 3.868 1.00 87.31 187 THR A N 1
ATOM 1462 C CA . THR A 1 187 ? -15.073 1.740 2.843 1.00 87.31 187 THR A CA 1
ATOM 1463 C C . THR A 1 187 ? -14.486 1.050 1.610 1.00 87.31 187 THR A C 1
ATOM 1465 O O . THR A 1 187 ? -14.715 1.482 0.481 1.00 87.31 187 THR A O 1
ATOM 1468 N N . VAL A 1 188 ? -13.781 -0.070 1.797 1.00 89.38 188 VAL A N 1
ATOM 1469 C CA . VAL A 1 188 ? -13.149 -0.804 0.693 1.00 89.38 188 VAL A CA 1
ATOM 1470 C C . VAL A 1 188 ? -14.179 -1.532 -0.176 1.00 89.38 188 VAL A C 1
ATOM 1472 O O . VAL A 1 188 ? -15.136 -2.126 0.319 1.00 89.38 188 VAL A O 1
ATOM 1475 N N . ARG A 1 189 ? -13.995 -1.471 -1.499 1.00 88.00 189 ARG A N 1
ATOM 1476 C CA . ARG A 1 189 ? -14.862 -2.095 -2.503 1.00 88.00 189 ARG A CA 1
ATOM 1477 C C . ARG A 1 189 ? -14.052 -2.767 -3.606 1.00 88.00 189 ARG A C 1
ATOM 1479 O O . ARG A 1 189 ? -12.921 -2.380 -3.906 1.00 88.00 189 ARG A O 1
ATOM 1486 N N . LEU A 1 190 ? -14.694 -3.735 -4.249 1.00 89.75 190 LEU A N 1
ATOM 1487 C CA . LEU A 1 190 ? -14.288 -4.281 -5.539 1.00 89.75 190 LEU A CA 1
ATOM 1488 C C . LEU A 1 190 ? -15.296 -3.852 -6.605 1.00 89.75 190 LEU A C 1
ATOM 1490 O O . LEU A 1 190 ? -16.453 -3.567 -6.299 1.00 89.75 190 LEU A O 1
ATOM 1494 N N . TYR A 1 191 ? -14.868 -3.859 -7.861 1.00 85.56 191 TYR A N 1
ATOM 1495 C CA . TYR A 1 191 ? -15.745 -3.723 -9.018 1.00 85.56 191 TYR A CA 1
ATOM 1496 C C . TYR A 1 191 ? -15.590 -4.958 -9.900 1.00 85.56 191 TYR A C 1
ATOM 1498 O O . TYR A 1 191 ? -14.494 -5.234 -10.385 1.00 85.56 191 TYR A O 1
ATOM 1506 N N . ASN A 1 192 ? -16.662 -5.734 -10.069 1.00 85.62 192 ASN A N 1
ATOM 1507 C CA . ASN A 1 192 ? -16.637 -7.020 -10.778 1.00 85.62 192 ASN A CA 1
ATOM 1508 C C . ASN A 1 192 ? -15.505 -7.944 -10.282 1.00 85.62 192 ASN A C 1
ATOM 1510 O O . ASN A 1 192 ? -14.729 -8.469 -11.074 1.00 85.62 192 ASN A O 1
ATOM 1514 N N . GLY A 1 193 ? -15.338 -8.054 -8.958 1.00 85.44 193 GLY A N 1
ATOM 1515 C CA . GLY A 1 193 ? -14.271 -8.852 -8.336 1.00 85.44 193 GLY A CA 1
ATOM 1516 C C . GLY A 1 193 ? -12.861 -8.247 -8.414 1.00 85.44 193 GLY A C 1
ATOM 1517 O O . GLY A 1 193 ? -11.909 -8.858 -7.935 1.00 85.44 193 GLY A O 1
ATOM 1518 N N . ASN A 1 194 ? -12.700 -7.044 -8.977 1.00 86.38 194 ASN A N 1
ATOM 1519 C CA . ASN A 1 194 ? -11.401 -6.397 -9.147 1.00 86.38 194 ASN A CA 1
ATOM 1520 C C . ASN A 1 194 ? -11.146 -5.291 -8.120 1.00 86.38 194 ASN A C 1
ATOM 1522 O O . ASN A 1 194 ? -12.044 -4.483 -7.865 1.00 86.38 194 ASN A O 1
ATOM 1526 N N . PRO A 1 195 ? -9.918 -5.196 -7.577 1.00 89.62 195 PRO A N 1
ATOM 1527 C CA . PRO A 1 195 ? -9.469 -4.023 -6.838 1.00 89.62 195 PRO A CA 1
ATOM 1528 C C . PRO A 1 195 ? -9.576 -2.754 -7.692 1.00 89.62 195 PRO A C 1
ATOM 1530 O O . PRO A 1 195 ? -9.300 -2.779 -8.891 1.00 89.62 195 PRO A O 1
ATOM 1533 N N . ILE A 1 196 ? -9.972 -1.643 -7.072 1.00 88.06 196 ILE A N 1
ATOM 1534 C CA . ILE A 1 196 ? -10.209 -0.368 -7.761 1.00 88.06 196 ILE A CA 1
ATOM 1535 C C . ILE A 1 196 ? -9.417 0.776 -7.152 1.00 88.06 196 ILE A C 1
ATOM 1537 O O . ILE A 1 196 ? -9.076 0.754 -5.972 1.00 88.06 196 ILE A O 1
ATOM 1541 N N . CYS A 1 197 ? -9.184 1.800 -7.968 1.00 84.88 197 CYS A N 1
ATOM 1542 C CA . CYS A 1 197 ? -8.614 3.064 -7.534 1.00 84.88 197 CYS A CA 1
ATOM 1543 C C . CYS A 1 197 ? -9.730 4.033 -7.109 1.00 84.88 197 CYS A C 1
ATOM 1545 O O . CYS A 1 197 ? -10.738 4.200 -7.805 1.00 84.88 197 CYS A O 1
ATOM 1547 N N . TYR A 1 198 ? -9.531 4.705 -5.983 1.00 80.75 198 TYR A N 1
ATOM 1548 C CA . TYR A 1 198 ? -10.410 5.728 -5.437 1.00 80.75 198 TYR A CA 1
ATOM 1549 C C . TYR A 1 198 ? -9.925 7.102 -5.904 1.00 80.75 198 TYR A C 1
ATOM 1551 O O . TYR A 1 198 ? -8.830 7.533 -5.554 1.00 80.75 198 TYR A O 1
ATOM 1559 N N . ARG A 1 199 ? -10.712 7.793 -6.739 1.00 63.62 199 ARG A N 1
ATOM 1560 C CA . ARG A 1 199 ? -10.269 9.059 -7.360 1.00 63.62 199 ARG A CA 1
ATOM 1561 C C . ARG A 1 199 ? -10.653 10.307 -6.580 1.00 63.62 199 ARG A C 1
ATOM 1563 O O . ARG A 1 199 ? -9.942 11.299 -6.656 1.00 63.62 199 ARG A O 1
ATOM 1570 N N . LYS A 1 200 ? -11.787 10.285 -5.881 1.00 57.47 200 LYS A N 1
ATOM 1571 C CA . LYS A 1 200 ? -12.212 11.388 -5.014 1.00 57.47 200 LYS A CA 1
ATOM 1572 C C . LYS A 1 200 ? -12.855 10.814 -3.765 1.00 57.47 200 LYS A C 1
ATOM 1574 O O . LYS A 1 200 ? -13.925 10.216 -3.845 1.00 57.47 200 LYS A O 1
ATOM 1579 N N . LEU A 1 201 ? -12.229 11.027 -2.618 1.00 54.34 201 LEU A N 1
ATOM 1580 C CA . LEU A 1 201 ? -12.890 10.912 -1.325 1.00 54.34 201 LEU A CA 1
ATOM 1581 C C . LEU A 1 201 ? -13.470 12.298 -1.027 1.00 54.34 201 LEU A C 1
ATOM 1583 O O . LEU A 1 201 ? -12.755 13.196 -0.630 1.00 54.34 201 LEU A O 1
ATOM 1587 N N . LYS A 1 202 ? -14.743 12.552 -1.322 1.00 44.78 202 LYS A N 1
ATOM 1588 C CA . LYS A 1 202 ? -15.401 13.824 -0.999 1.00 44.78 202 LYS A CA 1
ATOM 1589 C C . LYS A 1 202 ? -15.640 13.911 0.507 1.00 44.78 202 LYS A C 1
ATOM 1591 O O . LYS A 1 202 ? -16.417 13.129 1.039 1.00 44.78 202 LYS A O 1
ATOM 1596 N N . ARG A 1 203 ? -15.043 14.882 1.192 1.00 41.06 203 ARG A N 1
ATOM 1597 C CA . ARG A 1 203 ? -15.377 15.198 2.590 1.00 41.06 203 ARG A CA 1
ATOM 1598 C C . ARG A 1 203 ? -16.859 15.606 2.682 1.00 41.06 203 ARG A C 1
ATOM 1600 O O . ARG A 1 203 ? -17.279 16.497 1.952 1.00 41.06 203 ARG A O 1
ATOM 1607 N N . ILE A 1 204 ? -17.654 14.928 3.514 1.00 48.44 204 ILE A N 1
ATOM 1608 C CA . ILE A 1 204 ? -19.063 15.281 3.786 1.00 48.44 204 ILE A CA 1
ATOM 1609 C C . ILE A 1 204 ? -19.134 16.250 4.979 1.00 48.44 204 ILE A C 1
ATOM 1611 O O . ILE A 1 204 ? -19.912 17.194 4.960 1.00 48.44 204 ILE A O 1
ATOM 1615 N N . SER A 1 205 ? -18.304 16.037 6.005 1.00 35.81 205 SER A N 1
ATOM 1616 C CA . SER A 1 205 ? -18.177 16.887 7.201 1.00 35.81 205 SER A CA 1
ATOM 1617 C C . SER A 1 205 ? -16.818 16.640 7.876 1.00 35.81 205 SER A C 1
ATOM 1619 O O . SER A 1 205 ? -16.046 15.787 7.422 1.00 35.81 205 SER A O 1
ATOM 1621 N N . ALA A 1 206 ? -16.495 17.340 8.972 1.00 39.84 206 ALA A N 1
ATOM 1622 C CA . ALA A 1 206 ? -15.376 16.939 9.832 1.00 39.84 206 ALA A CA 1
ATOM 1623 C C . ALA A 1 206 ? -15.520 15.444 10.198 1.00 39.84 206 ALA A C 1
ATOM 1625 O O . ALA A 1 206 ? -16.585 15.018 10.642 1.00 39.84 206 ALA A O 1
ATOM 1626 N N . GLY A 1 207 ? -14.497 14.637 9.897 1.00 36.66 207 GLY A N 1
ATOM 1627 C CA . GLY A 1 207 ? -14.484 13.197 10.181 1.00 36.66 207 GLY A CA 1
ATOM 1628 C C . GLY A 1 207 ? -15.321 12.279 9.270 1.00 36.66 207 GLY A C 1
ATOM 1629 O O . GLY A 1 207 ? -15.386 11.089 9.558 1.00 36.66 207 GLY A O 1
ATOM 1630 N N . LYS A 1 208 ? -15.955 12.757 8.182 1.00 34.03 208 LYS A N 1
ATOM 1631 C CA . LYS A 1 208 ? -16.734 11.895 7.257 1.00 34.03 208 LYS A CA 1
ATOM 1632 C C . LYS A 1 208 ? -16.324 12.088 5.794 1.00 34.03 208 LYS A C 1
ATOM 1634 O O . LYS A 1 208 ? -16.345 13.213 5.296 1.00 34.03 208 LYS A O 1
ATOM 1639 N N . SER A 1 209 ? -16.049 10.990 5.086 1.00 36.09 209 SER A N 1
ATOM 1640 C CA . SER A 1 209 ? -15.660 10.972 3.664 1.00 36.09 209 SER A CA 1
ATOM 1641 C C . SER A 1 209 ? -16.598 10.088 2.824 1.00 36.09 209 SER A C 1
ATOM 1643 O O . SER A 1 209 ? -16.937 8.978 3.219 1.00 36.09 209 SER A O 1
ATOM 1645 N N . ARG A 1 210 ? -17.011 10.570 1.644 1.00 38.97 210 ARG A N 1
ATOM 1646 C CA . ARG A 1 210 ? -17.795 9.886 0.600 1.00 38.97 210 ARG A CA 1
ATOM 1647 C C . ARG A 1 210 ? -16.883 9.482 -0.546 1.00 38.97 210 ARG A C 1
ATOM 1649 O O . ARG A 1 210 ? -16.196 10.321 -1.109 1.00 38.97 210 ARG A O 1
ATOM 1656 N N . ILE A 1 211 ? -16.928 8.234 -0.971 1.00 40.41 211 ILE A N 1
ATOM 1657 C CA . ILE A 1 211 ? -16.046 7.726 -2.023 1.00 40.41 211 ILE A CA 1
ATOM 1658 C C . ILE A 1 211 ? -16.690 7.866 -3.415 1.00 40.41 211 ILE A C 1
ATOM 1660 O O . ILE A 1 211 ? -17.817 7.418 -3.613 1.00 40.41 211 ILE A O 1
ATOM 1664 N N . GLN A 1 212 ? -15.983 8.434 -4.398 1.00 35.31 212 GLN A N 1
ATOM 1665 C CA . GLN A 1 212 ? -16.291 8.309 -5.831 1.00 35.31 212 GLN A CA 1
ATOM 1666 C C . GLN A 1 212 ? -15.320 7.328 -6.504 1.00 35.31 212 GLN A C 1
ATOM 1668 O O . GLN A 1 212 ? -14.095 7.478 -6.426 1.00 35.31 212 GLN A O 1
ATOM 1673 N N . LEU A 1 213 ? -15.893 6.341 -7.194 1.00 28.94 213 LEU A N 1
ATOM 1674 C CA . LEU A 1 213 ? -15.191 5.261 -7.890 1.00 28.94 213 LEU A CA 1
ATOM 1675 C C . LEU A 1 213 ? -15.108 5.548 -9.395 1.00 28.94 213 LEU A C 1
ATOM 1677 O O . LEU A 1 213 ? -16.007 6.176 -9.953 1.00 28.94 213 LEU A O 1
ATOM 1681 N N . ARG A 1 214 ? -14.068 5.046 -10.072 1.00 32.75 214 ARG A N 1
ATOM 1682 C CA . ARG A 1 214 ? -14.053 4.915 -11.539 1.00 32.75 214 ARG A CA 1
ATOM 1683 C C . ARG A 1 214 ? -13.651 3.487 -11.896 1.00 32.75 214 ARG A C 1
ATOM 1685 O O . ARG A 1 214 ? -12.585 3.039 -11.481 1.00 32.75 214 ARG A O 1
ATOM 1692 N N . SER A 1 215 ? -14.496 2.788 -12.644 1.00 34.47 215 SER A N 1
ATOM 1693 C CA . SER A 1 215 ? -14.166 1.500 -13.251 1.00 34.47 215 SER A CA 1
ATOM 1694 C C . SER A 1 215 ? -13.379 1.709 -14.549 1.00 34.47 215 SER A C 1
ATOM 1696 O O . SER A 1 215 ? -13.585 2.695 -15.258 1.00 34.47 215 SER A O 1
ATOM 1698 N N . ALA A 1 216 ? -12.458 0.793 -14.855 1.00 31.88 216 ALA A N 1
ATOM 1699 C CA . ALA A 1 216 ? -11.923 0.643 -16.203 1.00 31.88 216 ALA A CA 1
ATOM 1700 C C . ALA A 1 216 ? -12.902 -0.245 -16.981 1.00 31.88 216 ALA A C 1
ATOM 1702 O O . ALA A 1 216 ? -13.042 -1.429 -16.681 1.00 31.88 216 ALA A O 1
ATOM 1703 N N . THR A 1 217 ? -13.640 0.338 -17.920 1.00 32.28 217 THR A N 1
ATOM 1704 C CA . THR A 1 217 ? -14.500 -0.416 -18.835 1.00 32.28 217 THR A CA 1
ATOM 1705 C C . THR A 1 217 ? -13.606 -1.167 -19.828 1.00 32.28 217 THR A C 1
ATOM 1707 O O . THR A 1 217 ? -12.732 -0.528 -20.417 1.00 32.28 217 THR A O 1
ATOM 1710 N N . PRO A 1 218 ? -13.787 -2.479 -20.060 1.00 31.80 218 PRO A N 1
ATOM 1711 C CA . PRO A 1 218 ? -13.195 -3.110 -21.231 1.00 31.80 218 PRO A CA 1
ATOM 1712 C C . PRO A 1 218 ? -13.840 -2.500 -22.480 1.00 31.80 218 PRO A C 1
ATOM 1714 O O . PRO A 1 218 ? -15.056 -2.291 -22.519 1.00 31.80 218 PRO A O 1
ATOM 1717 N N . ALA A 1 219 ? -13.018 -2.168 -23.477 1.00 32.88 219 ALA A N 1
ATOM 1718 C CA . ALA A 1 219 ? -13.494 -1.702 -24.770 1.00 32.88 219 ALA A CA 1
ATOM 1719 C C . ALA A 1 219 ? -14.464 -2.747 -25.341 1.00 32.88 219 ALA A C 1
ATOM 1721 O O . ALA A 1 219 ? -14.096 -3.906 -25.527 1.00 32.88 219 ALA A O 1
ATOM 1722 N N . LYS A 1 220 ? -15.719 -2.352 -25.576 1.00 31.77 220 LYS A N 1
ATOM 1723 C CA . LYS A 1 220 ? -16.653 -3.173 -26.346 1.00 31.77 220 LYS A CA 1
ATOM 1724 C C . LYS A 1 220 ? -16.126 -3.237 -27.777 1.00 31.77 220 LYS A C 1
ATOM 1726 O O . LYS A 1 220 ? -16.030 -2.203 -28.431 1.00 31.77 220 LYS A O 1
ATOM 1731 N N . SER A 1 221 ? -15.819 -4.439 -28.252 1.00 37.09 221 SER A N 1
ATOM 1732 C CA . SER A 1 221 ? -15.733 -4.734 -29.678 1.00 37.09 221 SER A CA 1
ATOM 1733 C C . SER A 1 221 ? -17.118 -4.515 -30.287 1.00 37.09 221 SER A C 1
ATOM 1735 O O . SER A 1 221 ? -18.044 -5.293 -30.047 1.00 37.09 221 SER A O 1
ATOM 1737 N N . SER A 1 222 ? -17.290 -3.421 -31.023 1.00 32.28 222 SER A N 1
ATOM 1738 C CA . SER A 1 222 ? -18.452 -3.226 -31.881 1.00 32.28 222 SER A CA 1
ATOM 1739 C C . SER A 1 222 ? -18.303 -4.126 -33.105 1.00 32.28 222 SER A C 1
ATOM 1741 O O . SER A 1 222 ? -17.519 -3.827 -34.004 1.00 32.28 222 SER A O 1
ATOM 1743 N N . ASN A 1 223 ? -19.055 -5.225 -33.116 1.00 34.53 223 ASN A N 1
ATOM 1744 C CA . ASN A 1 223 ? -19.432 -5.906 -34.347 1.00 34.53 223 ASN A CA 1
ATOM 1745 C C . ASN A 1 223 ? -20.271 -4.928 -35.177 1.00 34.53 223 ASN A C 1
ATOM 1747 O O . ASN A 1 223 ? -21.335 -4.501 -34.728 1.00 34.53 223 ASN A O 1
ATOM 1751 N N . LEU A 1 224 ? -19.765 -4.560 -36.350 1.00 33.72 224 LEU A N 1
ATOM 1752 C CA . LEU A 1 224 ? -20.553 -3.956 -37.416 1.00 33.72 224 LEU A CA 1
ATOM 1753 C C . LEU A 1 224 ? -21.160 -5.105 -38.225 1.00 33.72 224 LEU A C 1
ATOM 1755 O O . LEU A 1 224 ? -20.432 -5.878 -38.847 1.00 33.72 224 LEU A O 1
ATOM 1759 N N . SER A 1 225 ? -22.479 -5.238 -38.116 1.00 36.81 225 SER A N 1
ATOM 1760 C CA . SER A 1 225 ? -23.352 -5.780 -39.160 1.00 36.81 225 SER A CA 1
ATOM 1761 C C . SER A 1 225 ? -23.565 -4.729 -40.238 1.00 36.81 225 SER A C 1
ATOM 1763 O O . SER A 1 225 ? -23.799 -3.569 -39.820 1.00 36.81 225 SER A O 1
#

Foldseek 3Di:
DLVQLVVQLVVLVPDPDQVSSLVSLVQSLLLLLLLLLQLLLVVLLVLCVVDVVLPVLADDQPPVCQFAPDLLSSLVSNVNSQSRCVSSQQACSQVQQFDKDQDDPLLCVQQVDRIGGLSSSSVSLQVVQCPADPNPRDNPPDGCVSSSVNSVSSSVSRVQSRWDQDPPPRFTWRHDHSPDDIDTRPPFDADVNHRFRFRGQPAPDVPDTDTDTDDDDDDDDDDDD

Sequence (225 aa):
MYKLLESRIKSAEQLKDPIHTRRAILGIYRIAMQHACISLGEWIISALQNEKDKSDLYTNVDTTLYLQPADGSLIKLLTQLMVSAENIGWKSAGRTFWTQSVLPAELRKLTGTSKANIEKILLSFVNNRNDSVEGHGLADEDDPRTDILVLKYLLASIEHILPIISKDDGEFYIPAGGGRISGKIKTVRLYNGNPICYRKLKRISAGKSRIQLRSATPAKSSNLS

Radius of gyration: 18.3 Å; chains: 1; bounding box: 46×33×66 Å

Organism: NCBI:txid656

pLDDT: mean 81.24, std 19.26, range [28.94, 97.62]

Secondary structure (DSSP, 8-state):
-HHHHHHHHHHHHT-SSHHHHHHHHHHHHHHHHHHHHHHHHHHHHHHHHH-GGGGGG-----GGGGTS--HHHHHHHHHHHHHHHHHTT-TTTTHHHH--EEPPHHHHHHHSSSEE-HHHHHHHHHHHHHTSTTSSSS-TT--THHHHHHHHHHHHHTGGGSPEEPTTT--EEEPPBTTB--EEESS--EETTEE--EEEEEEEETTEEEEEE---PPPP-----